Protein AF-A0A3D2XAN6-F1 (afdb_monomer_lite)

InterPro domains:
  IPR006626 Parallel beta-helix repeat [SM00710] (5-27)
  IPR006626 Parallel beta-helix repeat [SM00710] (29-59)
  IPR006626 Parallel beta-helix repeat [SM00710] (62-84)
  IPR006626 Parallel beta-helix repeat [SM00710] (86-113)
  IPR006626 Parallel beta-helix repeat [SM00710] (117-139)
  IPR006626 Parallel beta-helix repeat [SM00710] (141-179)
  IPR011050 Pectin lyase fold/virulence factor [SSF51126] (1-192)
  IPR012334 Pectin lyase fold [G3DSA:2.160.20.10] (1-197)
  IPR052052 Polysaccharide Lyase 9 [PTHR40088] (5-169)
  IPR053868 Pel9A-like, right handed beta-helix region [PF22842] (2-160)

Radius of gyration: 14.9 Å; chains: 1; bounding box: 41×32×40 Å

Foldseek 3Di:
DEAADECAEAEPEEFEQALFARYEYENAYEQYEYELYEFAHHANVVVQQAGYERYEQEHAYHENAEYEQYEAEHHAAEPYYHAHNLEEYEYELYEFEQYHGGPHHFEHHARYHDQRQYAYEYENYEAYQTAAEDHHPHNHLHAYEYYLYEAEAYLEDAEDQDAHPDAAHEAENYEYYHHVDFHHGDRHDYYNYDGRD

Secondary structure (DSSP, 8-state):
-EE-SSS-EEES-EEE--SS-SEEE-TT--S-EEES-EEE----GGGTTSS--SEEE-SS--S-EEEES-EEES-SS-SEE-TT-SS-EEEES-EEES---TTS---SEE---TT-----EEES-EEES-SSEEEE-TT--S--EEES-EEESSSEEEEE-S--SSS-EEEES-EEES-SB--EE-SEEEES-B---

Organism: NCBI:txid66219

Structure (mmCIF, N/CA/C/O backbone):
data_AF-A0A3D2XAN6-F1
#
_entry.id   AF-A0A3D2XAN6-F1
#
loop_
_atom_site.group_PDB
_atom_site.id
_atom_site.type_symbol
_atom_site.label_atom_id
_atom_site.label_alt_id
_atom_site.label_comp_id
_atom_site.label_asym_id
_atom_site.label_entity_id
_atom_site.label_seq_id
_atom_site.pdbx_PDB_ins_code
_atom_site.Cartn_x
_atom_site.Cartn_y
_atom_site.Cartn_z
_atom_site.occupancy
_atom_site.B_iso_or_equiv
_atom_site.auth_seq_id
_atom_site.auth_comp_id
_atom_site.auth_asym_id
_atom_site.auth_atom_id
_atom_site.pdbx_PDB_model_num
ATOM 1 N N . ILE A 1 1 ? 9.736 -5.686 -12.553 1.00 97.38 1 ILE A N 1
ATOM 2 C CA . ILE A 1 1 ? 9.183 -4.721 -13.541 1.00 97.38 1 ILE A CA 1
ATOM 3 C C . ILE A 1 1 ? 9.338 -3.324 -12.962 1.00 97.38 1 ILE A C 1
ATOM 5 O O . ILE A 1 1 ? 8.945 -3.123 -11.823 1.00 97.38 1 ILE A O 1
ATOM 9 N N . HIS A 1 2 ? 9.895 -2.372 -13.710 1.00 98.44 2 HIS A N 1
ATOM 10 C CA . HIS A 1 2 ? 10.002 -0.976 -13.270 1.00 98.44 2 HIS A CA 1
ATOM 11 C C . HIS A 1 2 ? 9.292 -0.059 -14.268 1.00 98.44 2 HIS A C 1
ATOM 13 O O . HIS A 1 2 ? 9.532 -0.159 -15.468 1.00 98.44 2 HIS A O 1
ATOM 19 N N . ILE A 1 3 ? 8.386 0.788 -13.777 1.00 98.62 3 ILE A N 1
ATOM 20 C CA . ILE A 1 3 ? 7.540 1.674 -14.578 1.00 98.62 3 ILE A CA 1
ATOM 21 C C . ILE A 1 3 ? 7.820 3.123 -14.172 1.00 98.62 3 ILE A C 1
ATOM 23 O O . ILE A 1 3 ? 7.409 3.571 -13.104 1.00 98.62 3 ILE A O 1
ATOM 27 N N . SER A 1 4 ? 8.479 3.867 -15.056 1.00 98.56 4 SER A N 1
ATOM 28 C CA . SER A 1 4 ? 8.596 5.333 -14.983 1.00 98.56 4 SER A CA 1
ATOM 29 C C . SER A 1 4 ? 7.693 6.058 -15.986 1.00 98.56 4 SER A C 1
ATOM 31 O O . SER A 1 4 ? 7.562 7.277 -15.943 1.00 98.56 4 SER A O 1
ATOM 33 N N . GLY A 1 5 ? 7.070 5.312 -16.903 1.00 98.38 5 GLY A N 1
ATOM 34 C CA . GLY A 1 5 ? 6.164 5.840 -17.917 1.00 98.38 5 GLY A CA 1
ATOM 35 C C . GLY A 1 5 ? 4.729 6.028 -17.424 1.00 98.38 5 GLY A C 1
ATOM 36 O O . GLY A 1 5 ? 4.376 5.720 -16.283 1.00 98.38 5 GLY A O 1
ATOM 37 N N . ASN A 1 6 ? 3.881 6.496 -18.339 1.00 98.75 6 ASN A N 1
ATOM 38 C CA . ASN A 1 6 ? 2.488 6.831 -18.062 1.00 98.75 6 ASN A CA 1
ATOM 39 C C . ASN A 1 6 ? 1.522 5.937 -18.842 1.00 98.75 6 ASN A C 1
ATOM 41 O O . ASN A 1 6 ? 1.871 5.468 -19.924 1.00 98.75 6 ASN A O 1
ATOM 45 N N . TYR A 1 7 ? 0.299 5.772 -18.332 1.00 98.69 7 TYR A N 1
ATOM 46 C CA . TYR A 1 7 ? -0.796 5.064 -19.017 1.00 98.69 7 TYR A CA 1
ATOM 47 C C . TYR A 1 7 ? -0.481 3.604 -19.382 1.00 98.69 7 TYR A C 1
ATOM 49 O O . TYR A 1 7 ? -1.038 3.056 -20.335 1.00 98.69 7 TYR A O 1
ATOM 57 N N . ASN A 1 8 ? 0.403 2.950 -18.625 1.00 98.75 8 ASN A N 1
ATOM 58 C CA . ASN A 1 8 ? 0.705 1.539 -18.829 1.00 98.75 8 ASN A CA 1
ATOM 59 C C . ASN A 1 8 ? -0.356 0.659 -18.174 1.00 98.75 8 ASN A C 1
ATOM 61 O O . ASN A 1 8 ? -0.940 0.999 -17.140 1.00 98.75 8 ASN A O 1
ATOM 65 N N . ARG A 1 9 ? -0.547 -0.528 -18.746 1.00 98.75 9 ARG A N 1
ATOM 66 C CA . ARG A 1 9 ? -1.422 -1.558 -18.198 1.00 98.75 9 ARG A CA 1
ATOM 67 C C . ARG A 1 9 ? -0.648 -2.859 -18.046 1.00 98.75 9 ARG A C 1
ATOM 69 O O . ARG A 1 9 ? -0.181 -3.416 -19.035 1.00 98.75 9 ARG A O 1
ATOM 76 N N . VAL A 1 10 ? -0.535 -3.340 -16.811 1.00 98.81 10 VAL A N 1
ATOM 77 C CA . VAL A 1 10 ? 0.041 -4.655 -16.496 1.00 98.81 10 VAL A CA 1
ATOM 78 C C . VAL A 1 10 ? -1.072 -5.516 -15.930 1.00 98.81 10 VAL A C 1
ATOM 80 O O . VAL A 1 10 ? -1.720 -5.136 -14.956 1.00 98.81 10 VAL A O 1
ATOM 83 N N . GLN A 1 11 ? -1.320 -6.665 -16.549 1.00 98.75 11 GLN A N 1
ATOM 84 C CA . GLN A 1 11 ? -2.436 -7.518 -16.166 1.00 98.75 11 GLN A CA 1
ATOM 85 C C . GLN A 1 11 ? -2.094 -8.998 -16.249 1.00 98.75 11 GLN A C 1
ATOM 87 O O . GLN A 1 11 ? -1.272 -9.384 -17.075 1.00 98.75 11 GLN A O 1
ATOM 92 N N . ASP A 1 12 ? -2.752 -9.807 -15.417 1.00 98.56 12 ASP A N 1
ATOM 93 C CA . ASP A 1 12 ? -2.720 -11.276 -15.506 1.00 98.56 12 ASP A CA 1
ATOM 94 C C . ASP A 1 12 ? -1.290 -11.855 -15.444 1.00 98.56 12 ASP A C 1
ATOM 96 O O . ASP A 1 12 ? -0.961 -12.849 -16.089 1.00 98.56 12 ASP A O 1
ATOM 100 N N . CYS A 1 13 ? -0.419 -11.198 -14.674 1.00 98.31 13 CYS A N 1
ATOM 101 C CA . CYS A 1 13 ? 0.994 -11.547 -14.548 1.00 98.31 13 CYS A CA 1
ATOM 102 C C . CYS A 1 13 ? 1.281 -12.263 -13.224 1.00 98.31 13 CYS A C 1
ATOM 104 O O . CYS A 1 13 ? 0.679 -11.962 -12.191 1.00 98.31 13 CYS A O 1
ATOM 106 N N . PHE A 1 14 ? 2.280 -13.144 -13.241 1.00 98.75 14 PHE A N 1
ATOM 107 C CA . PHE A 1 14 ? 2.860 -13.748 -12.045 1.00 98.75 14 PHE A CA 1
ATOM 108 C C . PHE A 1 14 ? 4.345 -13.381 -11.968 1.00 98.75 14 PHE A C 1
ATOM 110 O O . PHE A 1 14 ? 5.138 -13.793 -12.813 1.00 98.75 14 PHE A O 1
ATOM 117 N N . ILE A 1 15 ? 4.712 -12.572 -10.979 1.00 98.81 15 ILE A N 1
ATOM 118 C CA . ILE A 1 15 ? 6.058 -12.037 -10.776 1.00 98.81 15 ILE A CA 1
ATOM 119 C C . ILE A 1 15 ? 6.642 -12.709 -9.538 1.00 98.81 15 ILE A C 1
ATOM 121 O O . ILE A 1 15 ? 6.006 -12.741 -8.487 1.00 98.81 15 ILE A O 1
ATOM 125 N N . THR A 1 16 ? 7.836 -13.287 -9.643 1.00 98.81 16 THR A N 1
ATOM 126 C CA . THR A 1 16 ? 8.420 -13.990 -8.501 1.00 98.81 16 THR A CA 1
ATOM 127 C C . THR A 1 16 ? 9.934 -14.037 -8.534 1.00 98.81 16 THR A C 1
ATOM 129 O O . THR A 1 16 ? 10.525 -13.963 -9.612 1.00 98.81 16 THR A O 1
ATOM 132 N N . LYS A 1 17 ? 10.554 -14.206 -7.359 1.00 98.38 17 LYS A N 1
ATOM 133 C CA . LYS A 1 17 ? 12.002 -14.426 -7.199 1.00 98.38 17 LYS A CA 1
ATOM 134 C C . LYS A 1 17 ? 12.847 -13.328 -7.843 1.00 98.38 17 LYS A C 1
ATOM 136 O O . LYS A 1 17 ? 13.940 -13.589 -8.345 1.00 98.38 17 LYS A O 1
ATOM 141 N N . CYS A 1 18 ? 12.334 -12.099 -7.840 1.00 98.56 18 CYS A N 1
ATOM 142 C CA . CYS A 1 18 ? 13.116 -10.939 -8.236 1.00 98.56 18 CYS A CA 1
ATOM 143 C C . CYS A 1 18 ? 14.170 -10.647 -7.157 1.00 98.56 18 CYS A C 1
ATOM 145 O O . CYS A 1 18 ? 13.914 -10.829 -5.967 1.00 98.56 18 CYS A O 1
ATOM 147 N N . GLY A 1 19 ? 15.353 -10.189 -7.576 1.00 98.19 19 GLY A N 1
ATOM 148 C CA . GLY A 1 19 ? 16.435 -9.772 -6.668 1.00 98.19 19 GLY A CA 1
ATOM 149 C C . GLY A 1 19 ? 16.227 -8.393 -6.028 1.00 98.19 19 GLY A C 1
ATOM 150 O O . GLY A 1 19 ? 17.183 -7.826 -5.511 1.00 98.19 19 GLY A O 1
ATOM 151 N N . ASP A 1 20 ? 15.015 -7.856 -6.159 1.00 98.44 20 ASP A N 1
ATOM 152 C CA . ASP A 1 20 ? 14.486 -6.584 -5.664 1.00 98.44 20 ASP A CA 1
ATOM 153 C C . ASP A 1 20 ? 12.948 -6.656 -5.813 1.00 98.44 20 ASP A C 1
ATOM 155 O O . ASP A 1 20 ? 12.406 -7.716 -6.145 1.00 98.44 20 ASP A O 1
ATOM 159 N N . THR A 1 21 ? 12.243 -5.548 -5.617 1.00 98.69 21 THR A N 1
ATOM 160 C CA . THR A 1 21 ? 10.795 -5.404 -5.760 1.00 98.69 21 THR A CA 1
ATOM 161 C C . THR A 1 21 ? 10.263 -5.992 -7.071 1.00 98.69 21 THR A C 1
ATOM 163 O O . THR A 1 21 ? 10.777 -5.733 -8.165 1.00 98.69 21 THR A O 1
ATOM 166 N N . GLY A 1 22 ? 9.169 -6.754 -6.983 1.00 98.81 22 GLY A N 1
ATOM 167 C CA . GLY A 1 22 ? 8.570 -7.419 -8.141 1.00 98.81 22 GLY A CA 1
ATOM 168 C C . GLY A 1 22 ? 8.040 -6.441 -9.191 1.00 98.81 22 GLY A C 1
ATOM 169 O O . GLY A 1 22 ? 8.378 -6.544 -10.378 1.00 98.81 22 GLY A O 1
ATOM 170 N N . LEU A 1 23 ? 7.233 -5.462 -8.779 1.00 98.88 23 LEU A N 1
ATOM 171 C CA . LEU A 1 23 ? 6.776 -4.374 -9.646 1.00 98.88 23 LEU A CA 1
ATOM 172 C C . LEU A 1 23 ? 6.843 -3.037 -8.920 1.00 98.88 23 LEU A C 1
ATOM 174 O O . LEU A 1 23 ? 6.145 -2.846 -7.933 1.00 98.88 23 LEU A O 1
ATOM 178 N N . GLN A 1 24 ? 7.615 -2.098 -9.463 1.00 98.88 24 GLN A N 1
ATOM 179 C CA . GLN A 1 24 ? 7.737 -0.744 -8.934 1.00 98.88 24 GLN A CA 1
ATOM 180 C C . GLN A 1 24 ? 7.283 0.302 -9.955 1.00 98.88 24 GLN A C 1
ATOM 182 O O . GLN A 1 24 ? 7.731 0.290 -11.101 1.00 98.88 24 GLN A O 1
ATOM 187 N N . ILE A 1 25 ? 6.453 1.245 -9.514 1.00 98.94 25 ILE A N 1
ATOM 188 C CA . ILE A 1 25 ? 6.187 2.524 -10.176 1.00 98.94 25 ILE A CA 1
ATOM 189 C C . ILE A 1 25 ? 6.973 3.598 -9.413 1.00 98.94 25 ILE A C 1
ATOM 191 O O . ILE A 1 25 ? 6.862 3.677 -8.191 1.00 98.94 25 ILE A O 1
ATOM 195 N N . SER A 1 26 ? 7.776 4.408 -10.104 1.00 98.69 26 SER A N 1
ATOM 196 C CA . SER A 1 26 ? 8.492 5.549 -9.503 1.00 98.69 26 SER A CA 1
ATOM 197 C C . SER A 1 26 ? 8.858 6.592 -10.566 1.00 98.69 26 SER A C 1
ATOM 199 O O . SER A 1 26 ? 8.494 6.436 -11.732 1.00 98.69 26 SER A O 1
ATOM 201 N N . ASN A 1 27 ? 9.583 7.653 -10.196 1.00 98.31 27 ASN A N 1
ATO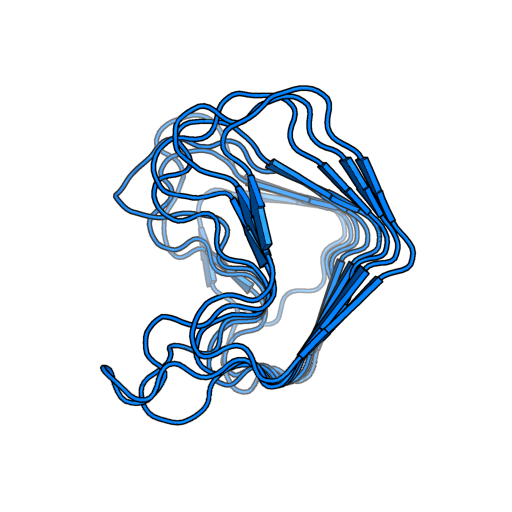M 202 C CA . ASN A 1 27 ? 10.151 8.637 -11.132 1.00 98.31 27 ASN A CA 1
ATOM 203 C C . ASN A 1 27 ? 9.112 9.280 -12.073 1.00 98.31 27 ASN A C 1
ATOM 205 O O . ASN A 1 27 ? 9.327 9.385 -13.279 1.00 98.31 27 ASN A O 1
ATOM 209 N N . GLY A 1 28 ? 7.974 9.696 -11.519 1.00 98.50 28 GLY A N 1
ATOM 210 C CA . GLY A 1 28 ? 6.916 10.396 -12.249 1.00 98.50 28 GLY A CA 1
ATOM 211 C C . GLY A 1 28 ? 5.913 9.499 -12.974 1.00 98.50 28 GLY A C 1
ATOM 212 O O . GLY A 1 28 ? 4.957 10.027 -13.541 1.00 98.50 28 GLY A O 1
ATOM 213 N N . GLY A 1 29 ? 6.063 8.170 -12.913 1.00 98.81 29 GLY A N 1
ATOM 214 C CA . GLY A 1 29 ? 5.102 7.246 -13.516 1.00 98.81 29 GLY A CA 1
ATOM 215 C C . GLY A 1 29 ? 3.674 7.507 -13.021 1.00 98.81 29 GLY A C 1
ATOM 216 O O . GLY A 1 29 ? 3.425 7.553 -11.814 1.00 98.81 29 GLY A O 1
ATOM 217 N N . SER A 1 30 ? 2.738 7.711 -13.949 1.00 98.88 30 SER A N 1
ATOM 218 C CA . SER A 1 30 ? 1.369 8.159 -13.656 1.00 98.88 30 SER A CA 1
ATOM 219 C C . SER A 1 30 ? 0.314 7.397 -14.454 1.00 98.88 30 SER A C 1
ATOM 221 O O . SER A 1 30 ? 0.578 6.884 -15.541 1.00 98.88 30 SER A O 1
ATOM 223 N N . ASN A 1 31 ? -0.916 7.363 -13.945 1.00 98.81 31 ASN A N 1
ATOM 224 C CA . ASN A 1 31 ? -2.063 6.757 -14.628 1.00 98.81 31 ASN A CA 1
ATOM 225 C C . ASN A 1 31 ? -1.837 5.291 -15.049 1.00 98.81 31 ASN A C 1
ATOM 227 O O . ASN A 1 31 ? -2.393 4.834 -16.047 1.00 98.81 31 ASN A O 1
ATOM 231 N N . ASN A 1 32 ? -1.000 4.549 -14.318 1.00 98.94 32 ASN A N 1
ATOM 232 C CA . ASN A 1 32 ? -0.752 3.139 -14.596 1.00 98.94 32 ASN A CA 1
ATOM 233 C C . ASN A 1 32 ? -1.787 2.267 -13.881 1.00 98.94 32 ASN A C 1
ATOM 235 O O . ASN A 1 32 ? -2.156 2.531 -12.736 1.00 98.94 32 ASN A O 1
ATOM 239 N N . THR A 1 33 ? -2.232 1.209 -14.554 1.00 98.88 33 THR A N 1
ATOM 240 C CA . THR A 1 33 ? -3.217 0.263 -14.018 1.00 98.88 33 THR A CA 1
ATOM 241 C C . THR A 1 33 ? -2.607 -1.127 -13.913 1.00 98.88 33 THR A C 1
ATOM 243 O O . THR A 1 33 ? -2.193 -1.709 -14.919 1.00 98.88 33 THR A O 1
ATOM 246 N N . ILE A 1 34 ? -2.571 -1.664 -12.696 1.00 98.94 34 ILE A N 1
ATOM 247 C CA . ILE A 1 34 ? -2.050 -2.996 -12.391 1.00 98.94 34 ILE A CA 1
ATOM 248 C C . ILE A 1 34 ? -3.224 -3.868 -11.947 1.00 98.94 34 ILE A C 1
ATOM 250 O O . ILE A 1 34 ? -3.884 -3.557 -10.958 1.00 98.94 34 ILE A O 1
ATOM 254 N N . THR A 1 35 ? -3.530 -4.935 -12.685 1.00 98.94 35 THR A N 1
ATOM 255 C CA . THR A 1 35 ? -4.770 -5.699 -12.470 1.00 98.94 35 THR A CA 1
ATOM 256 C C . THR A 1 35 ? -4.544 -7.202 -12.473 1.00 98.94 35 THR A C 1
ATOM 258 O O . THR A 1 35 ? -3.992 -7.737 -13.427 1.00 98.94 35 THR A O 1
ATOM 261 N N . ARG A 1 36 ? -5.027 -7.917 -11.449 1.00 98.88 36 ARG A N 1
ATOM 262 C CA . ARG A 1 36 ? -4.880 -9.387 -11.346 1.00 98.88 36 ARG A CA 1
ATOM 263 C C . ARG A 1 36 ? -3.424 -9.845 -11.476 1.00 98.88 36 ARG A C 1
ATOM 265 O O . ARG A 1 36 ? -3.123 -10.837 -12.135 1.00 98.88 36 ARG A O 1
ATOM 272 N N . VAL A 1 37 ? -2.511 -9.095 -10.864 1.00 98.94 37 VAL A N 1
ATOM 273 C CA . VAL A 1 37 ? -1.089 -9.442 -10.819 1.00 98.94 37 VAL A CA 1
ATOM 274 C C . VAL A 1 37 ? -0.774 -10.070 -9.472 1.00 98.94 37 VAL A C 1
ATOM 276 O O . VAL A 1 37 ? -1.223 -9.594 -8.431 1.00 98.94 37 VAL A O 1
ATOM 279 N N . THR A 1 38 ? 0.012 -11.139 -9.489 1.00 98.94 38 THR A N 1
ATOM 280 C CA . THR A 1 38 ? 0.584 -11.738 -8.284 1.00 98.94 38 THR A CA 1
ATOM 281 C C . THR A 1 38 ? 2.080 -11.456 -8.225 1.00 98.94 38 THR A C 1
ATOM 283 O O . THR A 1 38 ? 2.758 -11.597 -9.239 1.00 98.94 38 THR A O 1
ATOM 286 N N . SER A 1 39 ? 2.587 -11.064 -7.056 1.00 98.88 39 SER A N 1
ATOM 287 C CA . SER A 1 39 ? 4.006 -10.800 -6.806 1.00 98.88 39 SER A CA 1
ATOM 288 C C . SER A 1 39 ? 4.468 -11.500 -5.524 1.00 98.88 39 SER A C 1
ATOM 290 O O . SER A 1 39 ? 3.897 -11.268 -4.454 1.00 98.88 39 SER A O 1
ATOM 292 N N . THR A 1 40 ? 5.447 -12.404 -5.618 1.00 98.88 40 THR A N 1
ATOM 293 C CA . THR A 1 40 ? 5.804 -13.284 -4.492 1.00 98.88 40 THR A CA 1
ATOM 294 C C . THR A 1 40 ? 7.258 -13.744 -4.453 1.00 98.88 40 THR A C 1
ATOM 296 O O . THR A 1 40 ? 7.883 -13.942 -5.493 1.00 98.88 40 THR A O 1
ATOM 299 N N . TYR A 1 41 ? 7.794 -14.017 -3.260 1.00 98.69 41 TYR A N 1
ATOM 300 C CA . TYR A 1 41 ? 9.160 -14.521 -3.062 1.00 98.69 41 TYR A CA 1
ATOM 301 C C . TYR A 1 41 ? 10.241 -13.607 -3.647 1.00 98.69 41 TYR A C 1
ATOM 303 O O . TYR A 1 41 ? 11.308 -14.086 -4.033 1.00 98.69 41 TYR A O 1
ATOM 311 N N . ASN A 1 42 ? 9.967 -12.308 -3.754 1.00 98.88 42 ASN A N 1
ATOM 312 C CA . ASN A 1 42 ? 10.992 -11.329 -4.090 1.00 98.88 42 ASN A CA 1
ATOM 313 C C . ASN A 1 42 ? 11.892 -11.123 -2.869 1.00 98.88 42 ASN A C 1
ATOM 315 O O . ASN A 1 42 ? 11.401 -11.077 -1.740 1.00 98.88 42 ASN A O 1
ATOM 319 N N . TYR A 1 43 ? 13.202 -11.075 -3.096 1.00 98.75 43 TYR A N 1
ATOM 320 C CA . TYR A 1 43 ? 14.192 -11.017 -2.027 1.00 98.75 43 TYR A CA 1
ATOM 321 C C . TYR A 1 43 ? 15.483 -10.370 -2.531 1.00 98.75 43 TYR A C 1
ATOM 323 O O . TYR A 1 43 ? 16.153 -10.910 -3.417 1.00 98.75 43 TYR A O 1
ATOM 331 N N . ASP A 1 44 ? 15.878 -9.244 -1.940 1.00 97.56 44 ASP A N 1
ATOM 332 C CA . ASP A 1 44 ? 17.123 -8.565 -2.277 1.00 97.56 44 ASP A CA 1
ATOM 333 C C . ASP A 1 44 ? 18.261 -8.970 -1.331 1.00 97.56 44 ASP A C 1
ATOM 335 O O . ASP A 1 44 ? 18.454 -8.461 -0.228 1.00 97.56 44 ASP A O 1
ATOM 339 N N . LYS A 1 45 ? 19.098 -9.898 -1.802 1.00 97.81 45 LYS A N 1
ATOM 340 C CA . LYS A 1 45 ? 20.229 -10.434 -1.025 1.00 97.81 45 LYS A CA 1
ATOM 341 C C . LYS A 1 45 ? 21.202 -9.357 -0.536 1.00 97.81 45 LYS A C 1
ATOM 343 O O . LYS A 1 45 ? 21.864 -9.551 0.479 1.00 97.81 45 LYS A O 1
ATOM 348 N N . LYS A 1 46 ? 21.310 -8.240 -1.259 1.00 97.56 46 LYS A N 1
ATOM 349 C CA . LYS A 1 46 ? 22.246 -7.153 -0.948 1.00 97.56 46 LYS A CA 1
ATOM 350 C C . LYS A 1 46 ? 21.989 -6.531 0.428 1.00 97.56 46 LYS A C 1
ATOM 352 O O . LYS A 1 46 ? 22.954 -6.135 1.073 1.00 97.56 46 LYS A O 1
ATOM 357 N N . THR A 1 47 ? 20.733 -6.463 0.860 1.00 97.62 47 THR A N 1
ATOM 358 C CA . THR A 1 47 ? 20.346 -5.888 2.160 1.00 97.62 47 THR A CA 1
ATOM 359 C C . THR A 1 47 ? 19.701 -6.920 3.080 1.00 97.62 47 THR A C 1
ATOM 361 O O . THR A 1 47 ? 19.014 -6.576 4.029 1.00 97.62 47 THR A O 1
ATOM 364 N N . ASN A 1 48 ? 19.910 -8.210 2.793 1.00 98.00 48 ASN A N 1
ATOM 365 C CA . ASN A 1 48 ? 19.270 -9.300 3.525 1.00 98.00 48 ASN A CA 1
ATOM 366 C C . ASN A 1 48 ? 17.723 -9.219 3.509 1.00 98.00 48 ASN A C 1
ATOM 368 O O . ASN A 1 48 ? 17.055 -9.655 4.448 1.00 98.00 48 ASN A O 1
ATOM 372 N N . GLY A 1 49 ? 17.157 -8.719 2.405 1.00 97.50 49 GLY A N 1
ATOM 373 C CA . GLY A 1 49 ? 15.716 -8.664 2.169 1.00 97.50 49 GLY A CA 1
ATOM 374 C C . GLY A 1 49 ? 15.026 -7.366 2.594 1.00 97.50 49 GLY A C 1
ATOM 375 O O . GLY A 1 49 ? 13.799 -7.349 2.633 1.00 97.50 49 GLY A O 1
ATOM 376 N N . GLU A 1 50 ? 15.766 -6.307 2.922 1.00 97.50 50 GLU A N 1
ATOM 377 C CA . GLU A 1 50 ? 15.213 -5.044 3.427 1.00 97.50 50 GLU A CA 1
ATOM 378 C C . GLU A 1 50 ? 14.411 -4.241 2.387 1.00 97.50 50 GLU A C 1
ATOM 380 O O . GLU A 1 50 ? 13.655 -3.367 2.789 1.00 97.50 50 GLU A O 1
ATOM 385 N N . ASN A 1 51 ? 14.535 -4.506 1.076 1.00 97.56 51 ASN A N 1
ATOM 386 C CA . ASN A 1 51 ? 13.933 -3.643 0.040 1.00 97.56 51 ASN A CA 1
ATOM 387 C C . ASN A 1 51 ? 12.959 -4.333 -0.920 1.00 97.56 51 ASN A C 1
ATOM 389 O O . ASN A 1 51 ? 12.266 -3.641 -1.670 1.00 97.56 51 ASN A O 1
ATOM 393 N N . ALA A 1 52 ? 12.954 -5.666 -1.001 1.00 98.56 52 ALA A N 1
ATOM 394 C CA . ALA A 1 52 ? 12.186 -6.346 -2.040 1.00 98.56 52 ALA A CA 1
ATOM 395 C C . ALA A 1 52 ? 10.705 -6.506 -1.668 1.00 98.56 52 ALA A C 1
ATOM 397 O O . ALA A 1 52 ? 10.303 -7.468 -1.006 1.00 98.56 52 ALA A O 1
ATOM 398 N N . ASP A 1 53 ? 9.888 -5.589 -2.186 1.00 98.88 53 ASP A N 1
ATOM 399 C CA . ASP A 1 53 ? 8.437 -5.612 -2.044 1.00 98.88 53 ASP A CA 1
ATOM 400 C C . ASP A 1 53 ? 7.749 -6.524 -3.074 1.00 98.88 53 ASP A C 1
ATOM 402 O O . ASP A 1 53 ? 8.289 -6.896 -4.126 1.00 98.88 53 ASP A O 1
ATOM 406 N N . GLY A 1 54 ? 6.479 -6.836 -2.822 1.00 98.94 54 GLY A N 1
ATOM 407 C CA . GLY A 1 54 ? 5.582 -7.361 -3.848 1.00 98.94 54 GLY A CA 1
ATOM 408 C C . GLY A 1 54 ? 5.305 -6.306 -4.920 1.00 98.94 54 GLY A C 1
ATOM 409 O O . GLY A 1 54 ? 5.653 -6.485 -6.096 1.00 98.94 54 GLY A O 1
ATOM 410 N N . PHE A 1 55 ? 4.696 -5.201 -4.498 1.00 98.94 55 PHE A N 1
ATOM 411 C CA . PHE A 1 55 ? 4.385 -4.037 -5.321 1.00 98.94 55 PHE A CA 1
ATOM 412 C C . PHE A 1 55 ? 4.865 -2.761 -4.646 1.00 98.94 55 PHE A C 1
ATOM 414 O O . PHE A 1 55 ? 4.675 -2.576 -3.450 1.00 98.94 55 PHE A O 1
ATOM 421 N N . ALA A 1 56 ? 5.377 -1.828 -5.436 1.00 98.81 56 ALA A N 1
ATOM 422 C CA . ALA A 1 56 ? 5.730 -0.511 -4.950 1.00 98.81 56 ALA A CA 1
ATOM 423 C C . ALA A 1 56 ? 5.215 0.588 -5.881 1.00 98.81 56 ALA A C 1
ATOM 425 O O . ALA A 1 56 ? 5.259 0.474 -7.107 1.00 98.81 56 ALA A O 1
ATOM 426 N N . ALA A 1 57 ? 4.739 1.676 -5.291 1.00 98.81 57 ALA A N 1
ATOM 427 C CA . ALA A 1 57 ? 4.427 2.921 -5.982 1.00 98.81 57 ALA A CA 1
ATOM 428 C C . ALA A 1 57 ? 4.991 4.060 -5.129 1.00 98.81 57 ALA A C 1
ATOM 430 O O . ALA A 1 57 ? 4.281 4.676 -4.337 1.00 98.81 57 ALA A O 1
ATOM 431 N N . LYS A 1 58 ? 6.310 4.241 -5.239 1.00 98.69 58 LYS A N 1
ATOM 432 C CA . LYS A 1 58 ? 7.157 4.932 -4.262 1.00 98.69 58 LYS A CA 1
ATOM 433 C C . LYS A 1 58 ? 8.151 5.879 -4.928 1.00 98.69 58 LYS A C 1
ATOM 435 O O . LYS A 1 58 ? 8.313 5.845 -6.148 1.00 98.69 58 LYS A O 1
ATOM 440 N N . LEU A 1 59 ? 8.836 6.696 -4.127 1.00 98.31 59 LEU A N 1
ATOM 441 C CA . LEU A 1 59 ? 9.933 7.570 -4.572 1.00 98.31 59 LEU A CA 1
ATOM 442 C C . LEU A 1 59 ? 9.510 8.530 -5.701 1.00 98.31 59 LEU A C 1
ATOM 444 O O . LEU A 1 59 ? 10.082 8.537 -6.795 1.00 98.31 59 LEU A O 1
ATOM 448 N N . GLY A 1 60 ? 8.471 9.324 -5.437 1.00 98.25 60 GLY A N 1
ATOM 449 C CA . GLY A 1 60 ? 7.971 10.343 -6.359 1.00 98.25 60 GLY A CA 1
ATOM 450 C C . GLY A 1 60 ? 7.281 9.766 -7.594 1.00 98.25 60 GLY A C 1
ATOM 451 O O . GLY A 1 60 ? 7.788 9.877 -8.712 1.00 98.25 60 GLY A O 1
ATOM 452 N N . ILE A 1 61 ? 6.099 9.177 -7.412 1.00 98.81 61 ILE A N 1
ATOM 453 C CA . ILE A 1 61 ? 5.205 8.807 -8.518 1.00 98.81 61 ILE A CA 1
ATOM 454 C C . ILE A 1 61 ? 4.425 10.029 -9.016 1.00 98.81 61 ILE A C 1
ATOM 456 O O . ILE A 1 61 ? 4.264 11.021 -8.303 1.00 98.81 61 ILE A O 1
ATOM 460 N N . GLY A 1 62 ? 3.887 9.947 -10.231 1.00 98.81 62 GLY A N 1
ATOM 461 C CA . GLY A 1 62 ? 2.804 10.832 -10.648 1.00 98.81 62 GLY A CA 1
ATOM 462 C C . GLY A 1 62 ? 1.436 10.344 -10.136 1.00 98.81 62 GLY A C 1
ATOM 463 O O . GLY A 1 62 ? 1.337 9.283 -9.514 1.00 98.81 62 GLY A O 1
ATOM 464 N N . PRO A 1 63 ? 0.353 11.102 -10.375 1.00 98.75 63 PRO A N 1
ATOM 465 C CA . PRO A 1 63 ? -0.983 10.754 -9.892 1.00 98.75 63 PRO A CA 1
ATOM 466 C C . PRO A 1 63 ? -1.632 9.608 -10.688 1.00 98.75 63 PRO A C 1
ATOM 468 O O . PRO A 1 63 ? -1.193 9.239 -11.775 1.00 98.75 63 PRO A O 1
ATOM 471 N N . GLY A 1 64 ? -2.735 9.069 -10.162 1.00 98.81 64 GLY A N 1
ATOM 472 C CA . GLY A 1 64 ? -3.641 8.195 -10.920 1.00 98.81 64 GLY A CA 1
ATOM 473 C C . GLY A 1 64 ? -3.221 6.727 -11.021 1.00 98.81 64 GLY A C 1
ATOM 474 O O . GLY A 1 64 ? -3.798 5.993 -11.815 1.00 98.81 64 GLY A O 1
ATOM 475 N N . ASN A 1 65 ? -2.236 6.282 -10.239 1.00 98.94 65 ASN A N 1
ATOM 476 C CA . ASN A 1 65 ? -1.824 4.878 -10.228 1.00 98.94 65 ASN A CA 1
ATOM 477 C C . ASN A 1 65 ? -2.809 4.014 -9.422 1.00 98.94 65 ASN A C 1
ATOM 479 O O . ASN A 1 65 ? -3.214 4.383 -8.311 1.00 98.94 65 ASN A O 1
ATOM 483 N N . VAL A 1 66 ? -3.188 2.866 -9.990 1.00 98.94 66 VAL A N 1
ATOM 484 C CA . VAL A 1 66 ? -4.217 1.977 -9.437 1.00 98.94 66 VAL A CA 1
ATOM 485 C C . VAL A 1 66 ? -3.758 0.521 -9.447 1.00 98.94 66 VAL A C 1
ATOM 487 O O . VAL A 1 66 ? -3.251 0.026 -10.456 1.00 98.94 66 VAL A O 1
ATOM 490 N N . PHE A 1 67 ? -4.009 -0.175 -8.339 1.00 98.94 67 PHE A N 1
ATOM 491 C CA . PHE A 1 67 ? -3.866 -1.624 -8.205 1.00 98.94 67 PHE A CA 1
ATOM 492 C C . PHE A 1 67 ? -5.240 -2.254 -7.948 1.00 98.94 67 PHE A C 1
ATOM 494 O O . PHE A 1 67 ? -5.981 -1.790 -7.083 1.00 98.94 67 PHE A O 1
ATOM 501 N N . THR A 1 68 ? -5.593 -3.314 -8.673 1.00 98.94 68 THR A N 1
ATOM 502 C CA . THR A 1 68 ? -6.897 -3.984 -8.538 1.00 98.94 68 THR A CA 1
ATOM 503 C C . THR A 1 68 ? -6.747 -5.497 -8.597 1.00 98.94 68 THR A C 1
ATOM 505 O O . THR A 1 68 ? -6.145 -6.031 -9.529 1.00 98.94 68 THR A O 1
ATOM 508 N N . SER A 1 69 ? -7.333 -6.209 -7.634 1.00 98.88 69 SER A N 1
ATOM 509 C CA . SER A 1 69 ? -7.275 -7.676 -7.560 1.00 98.88 69 SER A CA 1
ATOM 510 C C . SER A 1 69 ? -5.846 -8.236 -7.546 1.00 98.88 69 SER A C 1
ATOM 512 O O . SER A 1 69 ? -5.588 -9.309 -8.095 1.00 98.88 69 SER A O 1
ATOM 514 N N . CYS A 1 70 ? -4.898 -7.497 -6.972 1.00 98.94 70 CYS A N 1
ATOM 515 C CA . CYS A 1 70 ? -3.498 -7.898 -6.899 1.00 98.94 70 CYS A CA 1
ATOM 516 C C . CYS A 1 70 ? -3.226 -8.731 -5.641 1.00 98.94 70 CYS A C 1
ATOM 518 O O . CYS A 1 70 ? -3.897 -8.569 -4.623 1.00 98.94 70 CYS A O 1
ATOM 520 N N . LYS A 1 71 ? -2.222 -9.609 -5.700 1.00 98.94 71 LYS A N 1
ATOM 521 C CA . LYS A 1 71 ? -1.807 -10.448 -4.567 1.00 98.94 71 LYS A CA 1
ATOM 522 C C . LYS A 1 71 ? -0.313 -10.322 -4.317 1.00 98.94 71 LYS A C 1
ATOM 524 O O . LYS A 1 71 ? 0.476 -10.597 -5.218 1.00 98.94 71 LYS A O 1
ATOM 529 N N . ALA A 1 72 ? 0.071 -9.936 -3.110 1.00 98.94 72 ALA A N 1
ATOM 530 C CA . ALA A 1 72 ? 1.461 -9.831 -2.692 1.00 98.94 72 ALA A CA 1
ATOM 531 C C . ALA A 1 72 ? 1.725 -10.745 -1.499 1.00 98.94 72 ALA A C 1
ATOM 533 O O . ALA A 1 72 ? 1.192 -10.504 -0.416 1.00 98.94 72 ALA A O 1
ATOM 534 N N . TYR A 1 73 ? 2.533 -11.789 -1.674 1.00 98.75 73 TYR A N 1
ATOM 535 C CA . TYR A 1 73 ? 2.793 -12.703 -0.564 1.00 98.75 73 TYR A CA 1
ATOM 536 C C . TYR A 1 73 ? 4.211 -13.244 -0.503 1.00 98.75 73 TYR A C 1
ATOM 538 O O . TYR A 1 73 ? 4.846 -13.453 -1.534 1.00 98.75 73 TYR A O 1
ATOM 546 N N . ASN A 1 74 ? 4.698 -13.525 0.706 1.00 98.75 74 ASN A N 1
ATOM 547 C CA . ASN A 1 74 ? 6.052 -14.035 0.956 1.00 98.75 74 ASN A CA 1
ATOM 548 C C . ASN A 1 74 ? 7.172 -13.175 0.332 1.00 98.75 74 ASN A C 1
ATOM 550 O O . ASN A 1 74 ? 8.195 -13.717 -0.086 1.00 98.75 74 ASN A O 1
ATOM 554 N N . ASN A 1 75 ? 6.976 -11.861 0.209 1.00 98.88 75 ASN A N 1
ATOM 555 C CA . ASN A 1 75 ? 8.049 -10.938 -0.169 1.00 98.88 75 ASN A CA 1
ATOM 556 C C . ASN A 1 75 ? 8.893 -10.596 1.061 1.00 98.88 75 ASN A C 1
ATOM 558 O O . ASN A 1 75 ? 8.414 -10.705 2.197 1.00 98.88 75 ASN A O 1
ATOM 562 N N . SER A 1 76 ? 10.159 -10.246 0.844 1.00 98.81 76 SER A N 1
ATOM 563 C CA . SER A 1 76 ? 11.095 -10.062 1.947 1.00 98.81 76 SER A CA 1
ATOM 564 C C . SER A 1 76 ? 10.809 -8.807 2.761 1.00 98.81 76 SER A C 1
ATOM 566 O O . SER A 1 76 ? 10.811 -8.920 3.984 1.00 98.81 76 SER A O 1
ATOM 568 N N . ASP A 1 77 ? 10.497 -7.675 2.115 1.00 98.88 77 ASP A N 1
ATOM 569 C CA . ASP A 1 77 ? 10.108 -6.432 2.796 1.00 98.88 77 ASP A CA 1
ATOM 570 C C . ASP A 1 77 ? 8.589 -6.357 2.985 1.00 98.88 77 ASP A C 1
ATOM 572 O O . ASP A 1 77 ? 8.074 -6.951 3.936 1.00 98.88 77 ASP A O 1
ATOM 576 N N . ASP A 1 78 ? 7.848 -5.704 2.086 1.00 98.94 78 ASP A N 1
ATOM 577 C CA . ASP A 1 78 ? 6.399 -5.551 2.225 1.00 98.94 78 ASP A CA 1
ATOM 578 C C . ASP A 1 78 ? 5.591 -6.148 1.070 1.00 98.94 78 ASP A C 1
ATOM 580 O O . ASP A 1 78 ? 6.082 -6.456 -0.017 1.00 98.94 78 ASP A O 1
ATOM 584 N N . GLY A 1 79 ? 4.286 -6.309 1.294 1.00 98.94 79 GLY A N 1
ATOM 585 C CA . GLY A 1 79 ? 3.356 -6.644 0.220 1.00 98.94 79 GLY A CA 1
ATOM 586 C C . GLY A 1 79 ? 3.182 -5.479 -0.758 1.00 98.94 79 GLY A C 1
ATOM 587 O O . GLY A 1 79 ? 3.390 -5.635 -1.963 1.00 98.94 79 GLY A O 1
ATOM 588 N N . PHE A 1 80 ? 2.810 -4.316 -0.222 1.00 98.94 80 PHE A N 1
ATOM 589 C CA . PHE A 1 80 ? 2.664 -3.052 -0.940 1.00 98.94 80 PHE A CA 1
ATOM 590 C C . PHE A 1 80 ? 3.409 -1.937 -0.203 1.00 98.94 80 PHE A C 1
ATOM 592 O O . PHE A 1 80 ? 3.128 -1.722 0.975 1.00 98.94 80 PHE A O 1
ATOM 599 N N . ASP A 1 81 ? 4.267 -1.195 -0.907 1.00 98.94 81 ASP A N 1
ATOM 600 C CA . ASP A 1 81 ? 5.025 -0.061 -0.361 1.00 98.94 81 ASP A CA 1
ATOM 601 C C . ASP A 1 81 ? 4.782 1.243 -1.146 1.00 98.94 81 ASP A C 1
ATOM 603 O O . ASP A 1 81 ? 5.070 1.347 -2.346 1.00 98.94 81 ASP A O 1
ATOM 607 N N . PHE A 1 82 ? 4.254 2.259 -0.456 1.00 98.81 82 PHE A N 1
ATOM 608 C CA . PHE A 1 82 ? 4.022 3.614 -0.973 1.00 98.81 82 PHE A CA 1
ATOM 609 C C . PHE A 1 82 ? 4.936 4.668 -0.326 1.00 98.81 82 PHE A C 1
ATOM 611 O O . PHE A 1 82 ? 4.568 5.840 -0.216 1.00 98.81 82 PHE A O 1
ATOM 618 N N . TYR A 1 83 ? 6.131 4.267 0.111 1.00 98.81 83 TYR A N 1
ATOM 619 C CA . TYR A 1 83 ? 7.118 5.158 0.710 1.00 98.81 83 TYR A CA 1
ATOM 620 C C . TYR A 1 83 ? 7.423 6.373 -0.176 1.00 98.81 83 TYR A C 1
ATOM 622 O O . TYR A 1 83 ? 7.852 6.250 -1.323 1.00 98.81 83 TYR A O 1
ATOM 630 N N . ASP A 1 84 ? 7.246 7.578 0.365 1.00 98.38 84 ASP A N 1
ATOM 631 C CA . ASP A 1 84 ? 7.571 8.819 -0.343 1.00 98.38 84 ASP A CA 1
ATOM 632 C C . ASP A 1 84 ? 6.892 8.931 -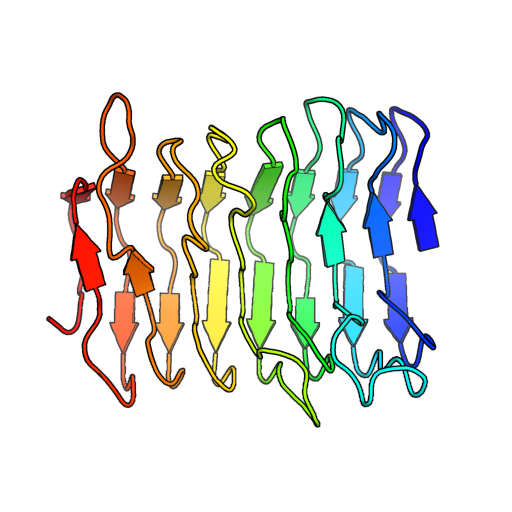1.728 1.00 98.38 84 ASP A C 1
ATOM 634 O O . ASP A 1 84 ? 7.495 9.393 -2.700 1.00 98.38 84 ASP A O 1
ATOM 638 N N . ALA A 1 85 ? 5.643 8.465 -1.850 1.00 98.50 85 ALA A N 1
ATOM 639 C CA . ALA A 1 85 ? 4.918 8.428 -3.120 1.00 98.50 85 ALA A CA 1
ATOM 640 C C . ALA A 1 85 ? 4.696 9.827 -3.719 1.00 98.50 85 ALA A C 1
ATOM 642 O O . ALA A 1 85 ? 4.770 9.987 -4.938 1.00 98.50 85 ALA A O 1
ATOM 643 N N . LYS A 1 86 ? 4.452 10.847 -2.884 1.00 98.25 86 LYS A N 1
ATOM 644 C CA . LYS A 1 86 ? 4.121 12.240 -3.266 1.00 98.25 86 LYS A CA 1
ATOM 645 C C . LYS A 1 86 ? 2.766 12.421 -3.955 1.00 98.25 86 LYS A C 1
ATOM 647 O O . LYS A 1 86 ? 2.352 13.552 -4.203 1.00 98.25 86 LYS A O 1
ATOM 652 N N . ASN A 1 87 ? 2.090 11.328 -4.296 1.00 98.62 87 ASN A N 1
ATOM 653 C CA . ASN A 1 87 ? 0.753 11.310 -4.864 1.00 98.62 87 ASN A CA 1
ATOM 654 C C . ASN A 1 87 ? -0.019 10.098 -4.340 1.00 98.62 87 ASN A C 1
ATOM 656 O O . ASN A 1 87 ? 0.550 9.066 -3.985 1.00 98.62 87 ASN A O 1
ATOM 660 N N . ALA A 1 88 ? -1.346 10.218 -4.327 1.00 98.44 88 ALA A N 1
ATOM 661 C CA . ALA A 1 88 ? -2.220 9.149 -3.873 1.00 98.44 88 ALA A CA 1
ATOM 662 C C . ALA A 1 88 ? -2.160 7.919 -4.794 1.00 98.44 88 ALA A C 1
ATOM 664 O O . ALA A 1 88 ? -2.135 8.025 -6.024 1.00 98.44 88 ALA A O 1
ATOM 665 N N . VAL A 1 89 ? -2.250 6.751 -4.162 1.00 98.88 89 VAL A N 1
ATOM 666 C CA . VAL A 1 89 ? -2.406 5.441 -4.803 1.00 98.88 89 VAL A CA 1
ATOM 667 C C . VAL A 1 89 ? -3.754 4.876 -4.388 1.00 98.88 89 VAL A C 1
ATOM 669 O O . VAL A 1 89 ? -4.158 5.026 -3.229 1.00 98.88 89 VAL A O 1
ATOM 672 N N . LYS A 1 90 ? -4.449 4.241 -5.333 1.00 98.94 90 LYS A N 1
ATOM 673 C CA . LYS A 1 90 ? -5.709 3.545 -5.068 1.00 98.94 90 LYS A CA 1
ATOM 674 C C . LYS A 1 90 ? -5.516 2.040 -5.195 1.00 98.94 90 LYS A C 1
ATOM 676 O O . LYS A 1 90 ? -4.942 1.579 -6.181 1.00 98.94 90 LYS A O 1
ATOM 681 N N . VAL A 1 91 ? -6.010 1.289 -4.218 1.00 99.00 91 VAL A N 1
ATOM 682 C CA . VAL A 1 91 ? -5.942 -0.175 -4.201 1.00 99.00 91 VAL A CA 1
ATOM 683 C C . VAL A 1 91 ? -7.334 -0.747 -3.979 1.00 99.00 91 VAL A C 1
ATOM 685 O O . VAL A 1 91 ? -8.052 -0.308 -3.085 1.00 99.00 91 VAL A O 1
ATOM 688 N N . TYR A 1 92 ? -7.699 -1.734 -4.787 1.00 98.94 92 TYR A N 1
ATOM 689 C CA . TYR A 1 92 ? -9.009 -2.373 -4.760 1.00 98.94 92 TYR A CA 1
ATOM 690 C C . TYR A 1 92 ? -8.860 -3.891 -4.715 1.00 98.94 92 TYR A C 1
ATOM 692 O O . TYR A 1 92 ? -8.017 -4.450 -5.424 1.00 98.94 92 TYR A O 1
ATOM 700 N N . ASP A 1 93 ? -9.679 -4.555 -3.901 1.00 98.94 93 ASP A N 1
ATOM 701 C CA . ASP A 1 93 ? -9.870 -6.014 -3.891 1.00 98.94 93 ASP A CA 1
ATOM 702 C C . ASP A 1 93 ? -8.554 -6.816 -3.823 1.00 98.94 93 ASP A C 1
ATOM 704 O O . ASP A 1 93 ? -8.418 -7.862 -4.457 1.00 98.94 93 ASP A O 1
ATOM 708 N N . SER A 1 94 ? -7.539 -6.290 -3.132 1.00 98.94 94 SER A N 1
ATOM 709 C CA . SER A 1 94 ? -6.174 -6.829 -3.162 1.00 98.94 94 SER A CA 1
ATOM 710 C C . SER A 1 94 ? -5.770 -7.475 -1.838 1.00 98.94 94 SER A C 1
ATOM 712 O O . SER A 1 94 ? -6.284 -7.144 -0.769 1.00 98.94 94 SER A O 1
ATOM 714 N N . GLU A 1 95 ? -4.818 -8.398 -1.908 1.00 98.94 95 GLU A N 1
ATOM 715 C CA . GLU A 1 95 ? -4.350 -9.187 -0.771 1.00 98.94 95 GLU A CA 1
ATOM 716 C C . GLU A 1 95 ? -2.854 -8.974 -0.531 1.00 98.94 95 GLU A C 1
ATOM 718 O O . GLU A 1 95 ? -2.061 -9.013 -1.474 1.00 98.94 95 GLU A O 1
ATOM 723 N N . ALA A 1 96 ? -2.471 -8.812 0.735 1.00 98.94 96 ALA A N 1
ATOM 724 C CA . ALA A 1 96 ? -1.083 -8.835 1.172 1.00 98.94 96 ALA A CA 1
ATOM 725 C C . ALA A 1 96 ? -0.896 -9.832 2.325 1.00 98.94 96 ALA A C 1
ATOM 727 O O . ALA A 1 96 ? -1.429 -9.620 3.420 1.00 98.94 96 ALA A O 1
ATOM 728 N N . SER A 1 97 ? -0.160 -10.923 2.104 1.00 98.94 97 SER A N 1
ATOM 729 C CA . SER A 1 97 ? -0.060 -12.000 3.092 1.00 98.94 97 SER A CA 1
ATOM 730 C C . SER A 1 97 ? 1.351 -12.543 3.315 1.00 98.94 97 SER A C 1
ATOM 732 O O . SER A 1 97 ? 2.121 -12.746 2.385 1.00 98.94 97 SER A O 1
ATOM 734 N N . TYR A 1 98 ? 1.697 -12.803 4.577 1.00 98.81 98 TYR A N 1
ATOM 735 C CA . TYR A 1 98 ? 2.956 -13.458 4.961 1.00 98.81 98 TYR A CA 1
ATOM 736 C C . TYR A 1 98 ? 4.238 -12.762 4.459 1.00 98.81 98 TYR A C 1
ATOM 738 O O . TYR A 1 98 ? 5.240 -13.421 4.192 1.00 98.81 98 TYR A O 1
ATOM 746 N N . ASN A 1 99 ? 4.223 -11.433 4.310 1.00 98.88 99 ASN A N 1
ATOM 747 C CA . ASN A 1 99 ? 5.422 -10.663 3.964 1.00 98.88 99 ASN A CA 1
ATOM 748 C C . ASN A 1 99 ? 6.298 -10.418 5.210 1.00 98.88 99 ASN A C 1
ATOM 750 O O . ASN A 1 99 ? 5.785 -10.361 6.337 1.00 98.88 99 ASN A O 1
ATOM 754 N N . GLY A 1 100 ? 7.608 -10.262 5.002 1.00 98.44 100 GLY A N 1
ATOM 755 C CA . GLY A 1 100 ? 8.605 -10.039 6.054 1.00 98.44 100 GLY A CA 1
ATOM 756 C C . GLY A 1 100 ? 9.506 -11.244 6.291 1.00 98.44 100 GLY A C 1
ATOM 757 O O . GLY A 1 100 ? 9.211 -12.087 7.140 1.00 98.44 100 GLY A O 1
ATOM 758 N N . VAL A 1 101 ? 10.630 -11.308 5.580 1.00 95.31 101 VAL A N 1
ATOM 759 C CA . VAL A 1 101 ? 11.655 -12.355 5.701 1.00 95.31 101 VAL A CA 1
ATOM 760 C C . VAL A 1 101 ? 13.035 -11.705 5.752 1.00 95.31 101 VAL A C 1
ATOM 762 O O . VAL A 1 101 ? 13.302 -10.752 5.029 1.00 95.31 101 VAL A O 1
ATOM 765 N N . GLY A 1 102 ? 13.936 -12.246 6.576 1.00 95.75 102 GLY A N 1
ATOM 766 C CA . GLY A 1 102 ? 15.238 -11.621 6.807 1.00 95.75 102 GLY A CA 1
ATOM 767 C C . GLY A 1 102 ? 15.064 -10.293 7.541 1.00 95.75 102 GLY A C 1
ATOM 768 O O . GLY A 1 102 ? 14.344 -10.241 8.543 1.00 95.75 102 GLY A O 1
ATOM 769 N N . ASP A 1 103 ? 15.683 -9.236 7.026 1.00 98.12 103 ASP A N 1
ATOM 770 C CA . ASP A 1 103 ? 15.639 -7.906 7.644 1.00 98.12 103 ASP A CA 1
ATOM 771 C C . ASP A 1 103 ? 14.471 -7.040 7.145 1.00 98.12 103 ASP A C 1
ATOM 773 O O . ASP A 1 103 ? 14.139 -6.042 7.781 1.00 98.12 103 ASP A O 1
ATOM 777 N N . GLY A 1 104 ? 13.762 -7.458 6.092 1.00 97.94 104 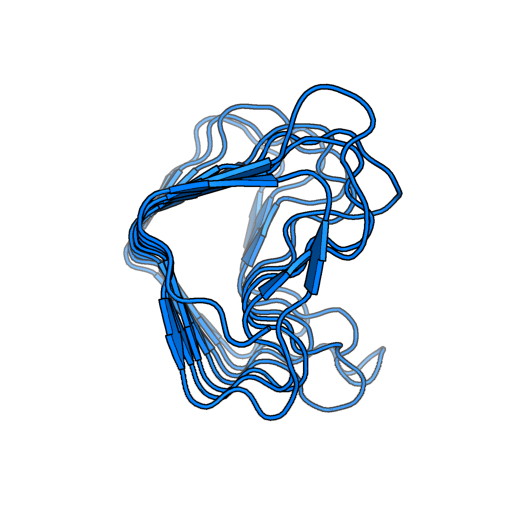GLY A N 1
ATOM 778 C CA . GLY A 1 104 ? 12.618 -6.718 5.557 1.00 97.94 104 GLY A CA 1
ATOM 779 C C . GLY A 1 104 ? 11.445 -6.625 6.524 1.00 97.94 104 GLY A C 1
ATOM 780 O O . GLY A 1 104 ? 11.106 -7.588 7.207 1.00 97.94 104 GLY A O 1
ATOM 781 N N . ASN A 1 105 ? 10.835 -5.445 6.606 1.00 98.44 105 ASN A N 1
ATOM 782 C CA . ASN A 1 105 ? 9.915 -4.985 7.641 1.00 98.44 105 ASN A CA 1
ATOM 783 C C . ASN A 1 105 ? 8.750 -5.948 7.877 1.00 98.44 105 ASN A C 1
ATOM 785 O O . ASN A 1 105 ? 8.492 -6.330 9.028 1.00 98.44 105 ASN A O 1
ATOM 789 N N . GLY A 1 106 ? 8.092 -6.383 6.804 1.00 98.56 106 GLY A N 1
ATOM 790 C CA . GLY A 1 106 ? 7.000 -7.342 6.848 1.00 98.56 106 GLY A CA 1
ATOM 791 C C . GLY A 1 106 ? 5.640 -6.722 7.090 1.00 98.56 106 GLY A C 1
ATOM 792 O O . GLY A 1 106 ? 4.886 -7.193 7.946 1.00 98.56 106 GLY A O 1
ATOM 793 N N . ASN A 1 107 ? 5.325 -5.654 6.372 1.00 98.94 107 ASN A N 1
ATOM 794 C CA . ASN A 1 107 ? 4.000 -5.060 6.348 1.00 98.94 107 ASN A CA 1
ATOM 795 C C . ASN A 1 107 ? 3.179 -5.621 5.178 1.00 98.94 107 ASN A C 1
ATOM 797 O O . ASN A 1 107 ? 3.703 -5.968 4.121 1.00 98.94 107 ASN A O 1
ATOM 801 N N . GLY A 1 108 ? 1.861 -5.699 5.350 1.00 98.94 108 GLY A N 1
ATOM 802 C CA . GLY A 1 108 ? 0.942 -6.014 4.262 1.00 98.94 108 GLY A CA 1
ATOM 803 C C . GLY A 1 108 ? 0.837 -4.836 3.297 1.00 98.94 108 GLY A C 1
ATOM 804 O O . GLY A 1 108 ? 1.281 -4.916 2.155 1.00 98.94 108 GLY A O 1
ATOM 805 N N . PHE A 1 109 ? 0.285 -3.727 3.790 1.00 99.00 109 PHE A N 1
ATOM 806 C CA . PHE A 1 109 ? 0.157 -2.463 3.068 1.00 99.00 109 PHE A CA 1
ATOM 807 C C . PHE A 1 109 ? 0.845 -1.336 3.850 1.00 99.00 109 PHE A C 1
ATOM 809 O O . PHE A 1 109 ? 0.271 -0.806 4.803 1.00 99.00 109 PHE A O 1
ATOM 816 N N . LYS A 1 110 ? 2.055 -0.952 3.437 1.00 98.94 110 LYS A N 1
ATOM 817 C CA . LYS A 1 110 ? 2.778 0.240 3.900 1.00 98.94 110 LYS A CA 1
ATOM 818 C C . LYS A 1 110 ? 2.284 1.449 3.100 1.00 98.94 110 LYS A C 1
ATOM 820 O O . LYS A 1 110 ? 2.723 1.714 1.984 1.00 98.94 110 LYS A O 1
ATOM 825 N N . VAL A 1 111 ? 1.309 2.170 3.654 1.00 98.81 111 VAL A N 1
ATOM 826 C CA . VAL A 1 111 ? 0.549 3.232 2.965 1.00 98.81 111 VAL A CA 1
ATOM 827 C C . VAL A 1 111 ? 1.121 4.630 3.218 1.00 98.81 111 VAL A C 1
ATOM 829 O O . VAL A 1 111 ? 0.382 5.589 3.456 1.00 98.81 111 VAL A O 1
ATOM 832 N N . GLY A 1 112 ? 2.447 4.754 3.210 1.00 98.12 112 GLY A N 1
ATOM 833 C CA . GLY A 1 112 ? 3.117 6.009 3.523 1.00 98.12 112 GLY A CA 1
ATOM 834 C C . GLY A 1 112 ? 4.626 5.918 3.657 1.00 98.12 112 GLY A C 1
ATOM 835 O O . GLY A 1 112 ? 5.214 4.844 3.550 1.00 98.12 112 GLY A O 1
ATOM 836 N N . GLY A 1 113 ? 5.248 7.059 3.947 1.00 98.19 113 GLY A N 1
ATOM 837 C CA . GLY A 1 113 ? 6.676 7.161 4.227 1.00 98.19 113 GLY A CA 1
ATOM 838 C C . GLY A 1 113 ? 7.149 8.607 4.273 1.00 98.19 113 GLY A C 1
ATOM 839 O O . GLY A 1 113 ? 6.496 9.492 3.732 1.00 98.19 113 GLY A O 1
ATOM 840 N N . ASN A 1 114 ? 8.307 8.848 4.890 1.00 98.25 114 ASN A N 1
ATOM 841 C CA . ASN A 1 114 ? 9.048 10.112 4.770 1.00 98.25 114 ASN A CA 1
ATOM 842 C C . ASN A 1 114 ? 8.240 11.396 5.070 1.00 98.25 114 ASN A C 1
ATOM 844 O O . ASN A 1 114 ? 8.499 12.454 4.496 1.00 98.25 114 ASN A O 1
ATOM 848 N N . TYR A 1 115 ? 7.232 11.306 5.942 1.00 98.31 115 TYR A N 1
ATOM 849 C CA . TYR A 1 115 ? 6.342 12.421 6.276 1.00 98.31 115 TYR A CA 1
ATOM 850 C C . TYR A 1 115 ? 5.620 13.050 5.071 1.00 98.31 115 TYR A C 1
ATOM 852 O O . TYR A 1 115 ? 5.122 14.174 5.175 1.00 98.31 115 TYR A O 1
ATOM 860 N N . SER A 1 116 ? 5.517 12.337 3.941 1.00 97.12 116 SER A N 1
ATOM 861 C CA . SER A 1 116 ? 4.724 12.782 2.796 1.00 97.12 116 SER A CA 1
ATOM 862 C C . SER A 1 116 ? 3.241 12.853 3.164 1.00 97.12 116 SER A C 1
ATOM 864 O O . SER A 1 116 ? 2.773 12.128 4.042 1.00 97.12 116 SER A O 1
ATOM 866 N N . ALA A 1 117 ? 2.510 13.771 2.528 1.00 98.00 117 ALA A N 1
ATOM 867 C CA . ALA A 1 117 ? 1.096 14.014 2.796 1.00 98.00 117 ALA A CA 1
ATOM 868 C C . ALA A 1 117 ? 0.214 13.351 1.726 1.00 98.00 117 ALA A C 1
ATOM 870 O O . ALA A 1 117 ? -0.478 14.028 0.964 1.00 98.00 117 ALA A O 1
ATOM 871 N N . ASP A 1 118 ? 0.267 12.021 1.650 1.00 98.12 118 ASP A N 1
ATOM 872 C CA . ASP A 1 118 ? -0.294 11.262 0.532 1.00 98.12 118 ASP A CA 1
ATOM 873 C C . ASP A 1 118 ? -1.635 10.619 0.910 1.00 98.12 118 ASP A C 1
ATOM 875 O O . ASP A 1 118 ? -1.710 9.721 1.749 1.00 98.12 118 ASP A O 1
ATOM 879 N N . ASN A 1 119 ? -2.721 11.060 0.272 1.00 98.62 119 ASN A N 1
ATOM 880 C CA . ASN A 1 119 ? -4.074 10.621 0.628 1.00 98.62 119 ASN A CA 1
ATOM 881 C C . ASN A 1 119 ? -4.461 9.288 -0.040 1.00 98.62 119 ASN A C 1
ATOM 883 O O . ASN A 1 119 ? -5.312 9.263 -0.935 1.00 98.62 119 ASN A O 1
ATOM 887 N N . HIS A 1 120 ? -3.815 8.181 0.344 1.00 98.88 120 HIS A N 1
ATOM 888 C CA . HIS A 1 120 ? -4.090 6.865 -0.249 1.00 98.88 120 HIS A CA 1
ATOM 889 C C . HIS A 1 120 ? -5.498 6.345 0.075 1.00 98.88 120 HIS A C 1
ATOM 891 O O . HIS A 1 120 ? -6.112 6.679 1.097 1.00 98.88 120 HIS A O 1
ATOM 897 N N . TYR A 1 121 ? -5.992 5.485 -0.814 1.00 98.94 121 TYR A N 1
ATOM 898 C CA . TYR A 1 121 ? -7.314 4.878 -0.728 1.00 98.94 121 TYR A CA 1
ATOM 899 C C . TYR A 1 121 ? -7.217 3.370 -0.940 1.00 98.94 121 TYR A C 1
ATOM 901 O O . TYR A 1 121 ? -6.663 2.923 -1.946 1.00 98.94 121 TYR A O 1
ATOM 909 N N . LEU A 1 122 ? -7.753 2.593 -0.003 1.00 98.94 122 LEU A N 1
ATOM 910 C CA . LEU A 1 122 ? -7.818 1.142 -0.103 1.00 98.94 122 LEU A CA 1
ATOM 911 C C . LEU A 1 122 ? -9.250 0.677 0.163 1.00 98.94 122 LEU A C 1
ATOM 913 O O . LEU A 1 122 ? -9.865 1.088 1.149 1.00 98.94 122 LEU A O 1
ATOM 917 N N . GLU A 1 123 ? -9.757 -0.197 -0.698 1.00 98.94 123 GLU A N 1
ATOM 918 C CA . GLU A 1 123 ? -11.094 -0.776 -0.590 1.00 98.94 123 GLU A CA 1
ATOM 919 C C . GLU A 1 123 ? -11.051 -2.293 -0.761 1.00 98.94 123 GLU A C 1
ATOM 921 O O . GLU A 1 123 ? -10.331 -2.810 -1.619 1.00 98.94 123 GLU A O 1
ATOM 926 N N . ASN A 1 124 ? -11.807 -3.005 0.081 1.00 98.94 124 ASN A N 1
ATOM 927 C CA . ASN A 1 124 ? -11.918 -4.467 0.091 1.00 98.94 124 ASN A CA 1
ATOM 928 C C . ASN A 1 124 ? -10.553 -5.184 0.133 1.00 98.94 124 ASN A C 1
ATOM 930 O O . ASN A 1 124 ? -10.377 -6.264 -0.431 1.00 98.94 124 ASN A O 1
ATOM 934 N N . CYS A 1 125 ? -9.554 -4.574 0.772 1.00 99.00 125 CYS A N 1
ATOM 935 C CA . CYS A 1 125 ? -8.211 -5.138 0.851 1.00 99.00 125 CYS A CA 1
ATOM 936 C C . CYS A 1 125 ? -8.061 -6.036 2.083 1.00 99.00 125 CYS A C 1
ATOM 938 O O . CYS A 1 125 ? -8.596 -5.738 3.152 1.00 99.00 125 CYS A O 1
ATOM 940 N N . THR A 1 126 ? -7.297 -7.120 1.953 1.00 98.94 126 THR A N 1
ATOM 941 C CA . THR A 1 126 ? -7.061 -8.076 3.045 1.00 98.94 126 THR A CA 1
ATOM 942 C C . THR A 1 126 ? -5.576 -8.196 3.356 1.00 98.94 126 THR A C 1
ATOM 944 O O . THR A 1 126 ? -4.775 -8.472 2.466 1.00 98.94 126 THR A O 1
ATOM 947 N N . ALA A 1 127 ? -5.206 -8.025 4.625 1.00 98.94 127 ALA A N 1
ATOM 948 C CA . ALA A 1 127 ? -3.842 -8.206 5.106 1.00 98.94 127 ALA A CA 1
ATOM 949 C C . ALA A 1 127 ? -3.777 -9.369 6.102 1.00 98.94 127 ALA A C 1
ATOM 951 O O . ALA A 1 127 ? -4.386 -9.288 7.173 1.00 98.94 127 ALA A O 1
ATOM 952 N N . THR A 1 128 ? -3.034 -10.432 5.781 1.00 98.94 128 THR A N 1
ATOM 953 C CA . THR A 1 128 ? -3.026 -11.659 6.597 1.00 98.94 128 THR A CA 1
ATOM 954 C C . THR A 1 128 ? -1.628 -12.130 6.962 1.00 98.94 128 THR A C 1
ATOM 956 O O . THR A 1 128 ? -0.822 -12.418 6.087 1.00 98.94 128 THR A O 1
ATOM 959 N N . GLY A 1 129 ? -1.355 -12.311 8.254 1.00 98.81 129 GLY A N 1
ATOM 960 C CA . GLY A 1 129 ? -0.155 -13.031 8.694 1.00 98.81 129 GLY A CA 1
ATOM 961 C C . GLY A 1 129 ? 1.178 -12.372 8.333 1.00 98.81 129 GLY A C 1
ATOM 962 O O . GLY A 1 129 ? 2.193 -13.062 8.324 1.00 98.81 129 GLY A O 1
ATOM 963 N N . ASN A 1 130 ? 1.195 -11.077 8.002 1.00 98.88 130 ASN A N 1
ATOM 964 C CA . ASN A 1 130 ? 2.438 -10.345 7.765 1.00 98.88 130 ASN A CA 1
ATOM 965 C C . ASN A 1 130 ? 3.202 -10.200 9.089 1.00 98.88 130 ASN A C 1
ATOM 967 O O . ASN A 1 130 ? 2.586 -10.044 10.152 1.00 98.88 130 ASN A O 1
ATOM 971 N N . ARG A 1 131 ? 4.539 -10.248 9.028 1.00 98.75 131 ARG A N 1
ATOM 972 C CA . ARG A 1 131 ? 5.417 -10.284 10.212 1.00 98.75 131 ARG A CA 1
ATOM 973 C C . ARG A 1 131 ? 5.155 -9.128 11.182 1.00 98.75 131 ARG A C 1
ATOM 975 O O . ARG A 1 131 ? 5.207 -9.318 12.395 1.00 98.75 131 ARG A O 1
ATOM 982 N N . SER A 1 132 ? 4.877 -7.939 10.652 1.00 98.62 132 SER A N 1
ATOM 983 C CA . SER A 1 132 ? 4.726 -6.698 11.407 1.00 98.62 132 SER A CA 1
ATOM 984 C C . SER A 1 132 ? 3.292 -6.166 11.347 1.00 98.62 132 SER A C 1
ATOM 986 O O . SER A 1 132 ? 2.487 -6.440 12.240 1.00 98.62 132 SER A O 1
ATOM 988 N N . ARG A 1 133 ? 2.932 -5.395 10.319 1.00 98.81 133 ARG A N 1
ATOM 989 C CA . ARG A 1 133 ? 1.654 -4.666 10.285 1.00 98.81 133 ARG A CA 1
ATOM 990 C C . ARG A 1 133 ? 0.784 -5.133 9.127 1.00 98.81 133 ARG A C 1
ATOM 992 O O . ARG A 1 133 ? 1.289 -5.399 8.046 1.00 98.81 133 ARG A O 1
ATOM 999 N N . GLY A 1 134 ? -0.528 -5.210 9.325 1.00 98.94 134 GLY A N 1
ATOM 1000 C CA . GLY A 1 134 ? -1.469 -5.457 8.232 1.00 98.94 134 GLY A CA 1
ATOM 1001 C C . GLY A 1 134 ? -1.585 -4.227 7.331 1.00 98.94 134 GLY A C 1
ATOM 1002 O O . GLY A 1 134 ? -1.193 -4.262 6.168 1.00 98.94 134 GLY A O 1
ATOM 1003 N N . PHE A 1 135 ? -2.061 -3.127 7.909 1.00 98.94 135 PHE A N 1
ATOM 1004 C CA . PHE A 1 135 ? -2.110 -1.796 7.306 1.00 98.94 135 PHE A CA 1
ATOM 1005 C C . PHE A 1 135 ? -1.259 -0.842 8.145 1.00 98.94 135 PHE A C 1
ATOM 1007 O O . PHE A 1 135 ? -1.523 -0.668 9.338 1.00 98.94 135 PHE A O 1
ATOM 1014 N N . ASP A 1 136 ? -0.244 -0.242 7.532 1.00 98.94 136 ASP A N 1
ATOM 1015 C CA . ASP A 1 136 ? 0.749 0.594 8.199 1.00 98.94 136 ASP A CA 1
ATOM 1016 C C . ASP A 1 136 ? 0.744 2.024 7.663 1.00 98.94 136 ASP A C 1
ATOM 1018 O O . ASP A 1 136 ? 1.027 2.252 6.488 1.00 98.94 136 ASP A O 1
ATOM 1022 N N . GLN A 1 137 ? 0.489 2.996 8.540 1.00 98.88 137 GLN A N 1
ATOM 1023 C CA . GLN A 1 137 ? 0.589 4.420 8.220 1.00 98.88 137 GLN A CA 1
ATOM 1024 C C . GLN A 1 137 ? 1.994 4.834 7.770 1.00 98.88 137 GLN A C 1
ATOM 1026 O O . GLN A 1 137 ? 2.125 5.740 6.950 1.00 98.88 137 GLN A O 1
ATOM 1031 N N . ASN A 1 138 ? 3.033 4.232 8.354 1.00 98.75 138 ASN A N 1
ATOM 1032 C CA . ASN A 1 138 ? 4.439 4.511 8.068 1.00 98.75 138 ASN A CA 1
ATOM 1033 C C . ASN A 1 138 ? 4.798 6.011 7.986 1.00 98.75 138 ASN A C 1
ATOM 1035 O O . ASN A 1 138 ? 5.425 6.477 7.038 1.00 98.75 138 ASN A O 1
ATOM 1039 N N . ASN A 1 139 ? 4.388 6.790 8.989 1.00 98.50 139 ASN A N 1
ATOM 1040 C CA . ASN A 1 139 ? 4.647 8.233 9.079 1.00 98.50 139 ASN A CA 1
ATOM 1041 C C . ASN A 1 139 ? 4.038 9.088 7.950 1.00 98.50 139 ASN A C 1
ATOM 1043 O O . ASN A 1 139 ? 4.454 10.230 7.785 1.00 98.50 139 ASN A O 1
ATOM 1047 N N . ASN A 1 140 ? 3.046 8.598 7.199 1.00 98.69 140 ASN A N 1
ATOM 1048 C CA . ASN A 1 140 ? 2.246 9.455 6.319 1.00 98.69 140 ASN A CA 1
ATOM 1049 C C . ASN A 1 140 ? 1.564 10.571 7.127 1.00 98.69 140 ASN A C 1
ATOM 1051 O O . ASN A 1 140 ? 0.916 10.299 8.144 1.00 98.69 140 ASN A O 1
ATOM 1055 N N . THR A 1 141 ? 1.683 11.814 6.664 1.00 98.69 141 THR A N 1
ATOM 1056 C CA . THR A 1 141 ? 1.020 12.985 7.260 1.00 98.69 141 THR A CA 1
ATOM 1057 C C . THR A 1 141 ? -0.315 13.318 6.587 1.00 98.69 141 THR A C 1
ATOM 1059 O O . THR A 1 141 ? -1.085 14.126 7.105 1.00 98.69 141 THR A O 1
ATOM 1062 N N . GLY A 1 142 ? -0.622 12.689 5.455 1.00 98.62 142 GLY A N 1
ATOM 1063 C CA . GLY A 1 142 ? -1.905 12.727 4.766 1.00 98.62 142 GLY A CA 1
ATOM 1064 C C . GLY A 1 142 ? -2.923 11.797 5.419 1.00 98.62 142 GLY A C 1
ATOM 1065 O O . GLY A 1 142 ? -2.588 10.899 6.197 1.00 98.62 142 GLY A O 1
ATOM 1066 N N . TYR A 1 143 ? -4.201 12.015 5.117 1.00 98.56 143 TYR A N 1
ATOM 1067 C CA . TYR A 1 143 ? -5.247 11.136 5.626 1.00 98.56 143 TYR A CA 1
ATOM 1068 C C . TYR A 1 143 ? -5.368 9.883 4.757 1.00 98.56 143 TYR A C 1
ATOM 1070 O O . TYR A 1 143 ? -5.287 9.929 3.537 1.00 98.56 143 TYR A O 1
ATOM 1078 N N . ILE A 1 144 ? -5.669 8.754 5.389 1.00 98.88 144 ILE A N 1
ATOM 1079 C CA . ILE A 1 144 ? -5.845 7.462 4.712 1.00 98.88 144 ILE A CA 1
ATOM 1080 C C . ILE A 1 144 ? -7.318 7.094 4.726 1.00 98.88 144 ILE A C 1
ATOM 1082 O O . ILE A 1 144 ? -7.986 7.252 5.751 1.00 98.88 144 ILE A O 1
ATOM 1086 N N . THR A 1 145 ? -7.821 6.598 3.598 1.00 98.94 145 THR A N 1
ATOM 1087 C CA . THR A 1 145 ? -9.169 6.030 3.511 1.00 98.94 145 THR A CA 1
ATOM 1088 C C . THR A 1 145 ? -9.085 4.516 3.394 1.00 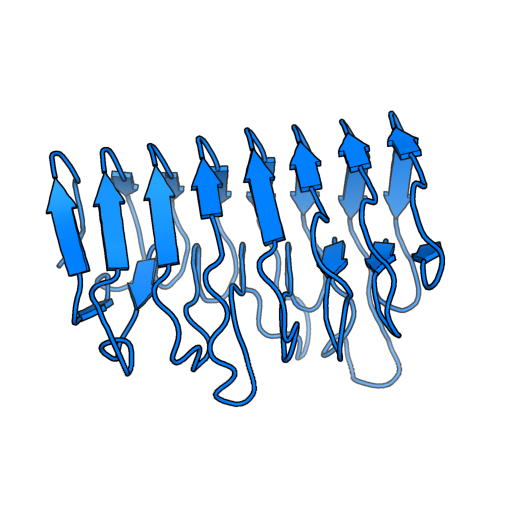98.94 145 THR A C 1
ATOM 1090 O O . THR A 1 145 ? -8.466 4.012 2.461 1.00 98.94 145 THR A O 1
ATOM 1093 N N . LEU A 1 146 ? -9.722 3.811 4.330 1.00 98.94 146 LEU A N 1
ATOM 1094 C CA . LEU A 1 146 ? -9.892 2.359 4.301 1.00 98.94 146 LEU A CA 1
ATOM 1095 C C . LEU A 1 146 ? -11.387 2.039 4.291 1.00 98.94 146 LEU A C 1
ATOM 1097 O O . LEU A 1 146 ? -12.121 2.463 5.189 1.00 98.94 146 LEU A O 1
ATOM 1101 N N . LEU A 1 147 ? -11.826 1.286 3.289 1.00 98.94 147 LEU A N 1
ATOM 1102 C CA . LEU A 1 147 ? -13.205 0.836 3.145 1.00 98.94 147 LEU A CA 1
ATOM 1103 C C . LEU A 1 147 ? -13.243 -0.693 3.097 1.00 98.94 147 LEU A C 1
ATOM 1105 O O . LEU A 1 147 ? -12.634 -1.301 2.226 1.00 98.94 147 LEU A O 1
ATOM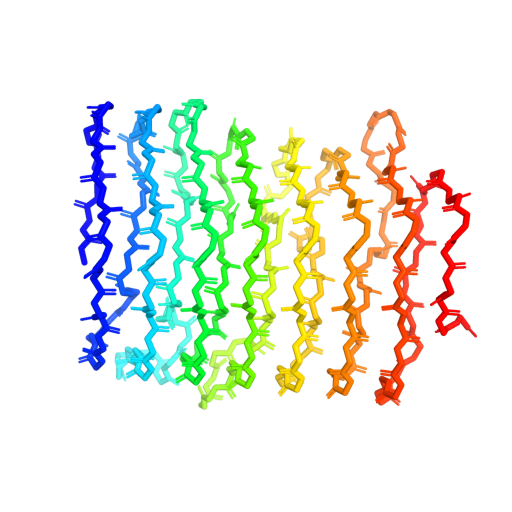 1109 N N . ASN A 1 148 ? -13.952 -1.318 4.037 1.00 98.94 148 ASN A N 1
ATOM 1110 C CA . ASN A 1 148 ? -14.132 -2.773 4.117 1.00 98.94 148 ASN A CA 1
ATOM 1111 C C . ASN A 1 148 ? -12.810 -3.567 4.132 1.00 98.94 148 ASN A C 1
ATOM 1113 O O . ASN A 1 148 ? -12.728 -4.688 3.629 1.00 98.94 148 ASN A O 1
ATOM 1117 N N . CYS A 1 149 ? -11.750 -2.983 4.693 1.00 98.94 149 CYS A N 1
ATOM 1118 C CA . CYS A 1 149 ? -10.452 -3.638 4.788 1.00 98.94 149 CYS A CA 1
ATOM 1119 C C . CYS A 1 149 ? -10.411 -4.612 5.969 1.00 98.94 149 CYS A C 1
ATOM 1121 O O . CYS A 1 149 ? -10.874 -4.291 7.065 1.00 98.94 149 CYS A O 1
ATOM 1123 N N . THR A 1 150 ? -9.809 -5.783 5.772 1.00 98.94 150 THR A N 1
ATOM 1124 C CA . THR A 1 150 ? -9.711 -6.823 6.804 1.00 98.94 150 THR A CA 1
ATOM 1125 C C . THR A 1 150 ? -8.256 -7.113 7.153 1.00 98.94 150 THR A C 1
ATOM 1127 O O . THR A 1 150 ? -7.465 -7.491 6.294 1.00 98.94 150 THR A O 1
ATOM 1130 N N . GLY A 1 151 ? -7.893 -6.958 8.424 1.00 98.88 151 GLY A N 1
ATOM 1131 C CA . GLY A 1 151 ? -6.599 -7.364 8.965 1.00 98.88 151 GLY A CA 1
ATOM 1132 C C . GLY A 1 151 ? -6.758 -8.607 9.835 1.00 98.88 151 GLY A C 1
ATOM 1133 O O . GLY A 1 151 ? -7.583 -8.616 10.750 1.00 98.88 151 GLY A O 1
ATOM 1134 N N . THR A 1 152 ? -5.989 -9.660 9.558 1.00 98.81 152 THR A N 1
ATOM 1135 C CA . THR A 1 152 ? -6.066 -10.923 10.305 1.00 98.81 152 THR A CA 1
ATOM 1136 C C . THR A 1 152 ? -4.683 -11.485 10.628 1.00 98.81 152 THR A C 1
ATOM 1138 O O . THR A 1 152 ? -3.855 -11.641 9.738 1.00 98.81 152 THR A O 1
ATOM 1141 N N . LYS A 1 153 ? -4.427 -11.864 11.887 1.00 98.69 153 LYS A N 1
ATOM 1142 C CA . LYS A 1 153 ? -3.191 -12.575 12.296 1.00 98.69 153 LYS A CA 1
ATOM 1143 C C . LYS A 1 153 ? -1.865 -11.864 11.970 1.00 98.69 153 LYS A C 1
ATOM 1145 O O . LYS A 1 153 ? -0.828 -12.517 11.950 1.00 98.69 153 LYS A O 1
ATOM 1150 N N . ASN A 1 154 ? -1.869 -10.555 11.723 1.00 98.81 154 ASN A N 1
ATOM 1151 C CA . ASN A 1 154 ? -0.629 -9.769 11.684 1.00 98.81 154 ASN A CA 1
ATOM 1152 C C . ASN A 1 154 ? -0.172 -9.486 13.128 1.00 98.81 154 ASN A C 1
ATOM 1154 O O . ASN A 1 154 ? -0.967 -9.650 14.061 1.00 98.81 154 ASN A O 1
ATOM 1158 N N . ASN A 1 155 ? 1.065 -9.021 13.347 1.00 98.50 155 ASN A N 1
ATOM 1159 C CA . ASN A 1 155 ? 1.437 -8.580 14.696 1.00 98.50 155 ASN A CA 1
ATOM 1160 C C . ASN A 1 155 ? 0.544 -7.406 15.144 1.00 98.50 155 ASN A C 1
ATOM 1162 O O . ASN A 1 155 ? -0.102 -7.504 16.180 1.00 98.50 155 ASN A O 1
ATOM 1166 N N . VAL A 1 156 ? 0.385 -6.366 14.321 1.00 98.81 156 VAL A N 1
ATOM 1167 C CA . VAL A 1 156 ? -0.698 -5.372 14.469 1.00 98.81 156 VAL A CA 1
ATOM 1168 C C . VAL A 1 156 ? -1.523 -5.341 13.187 1.00 98.81 156 VAL A C 1
ATOM 1170 O O . VAL A 1 156 ? -0.962 -5.205 12.106 1.00 98.81 156 VAL A O 1
ATOM 1173 N N . ASN A 1 157 ? -2.850 -5.448 13.258 1.00 98.94 157 ASN A N 1
ATOM 1174 C CA . ASN A 1 157 ? -3.673 -5.455 12.043 1.00 98.94 157 ASN A CA 1
ATOM 1175 C C . ASN A 1 157 ? -3.786 -4.056 11.423 1.00 98.94 157 ASN A C 1
ATOM 1177 O O . ASN A 1 157 ? -3.568 -3.913 10.222 1.00 98.94 157 ASN A O 1
ATOM 1181 N N . PHE A 1 158 ? -4.056 -3.031 12.230 1.00 98.88 158 PHE A N 1
ATOM 1182 C CA . PHE A 1 158 ? -4.134 -1.637 11.791 1.00 98.88 158 PHE A CA 1
ATOM 1183 C C . PHE A 1 158 ? -3.248 -0.757 12.675 1.00 98.88 158 PHE A C 1
ATOM 1185 O O . PHE A 1 158 ? -3.498 -0.610 13.873 1.00 98.88 158 PHE A O 1
ATOM 1192 N N . TYR A 1 159 ? -2.204 -0.169 12.090 1.00 98.88 159 TYR A N 1
ATOM 1193 C CA . TYR A 1 159 ? -1.222 0.645 12.804 1.00 98.88 159 TYR A CA 1
ATOM 1194 C C . TYR A 1 159 ? -1.172 2.074 12.245 1.00 98.88 159 TYR A C 1
ATOM 1196 O O . TYR A 1 159 ? -0.427 2.388 11.320 1.00 98.88 159 TYR A O 1
ATOM 1204 N N . PHE A 1 160 ? -1.982 2.941 12.849 1.00 98.81 160 PHE A N 1
ATOM 1205 C CA . PHE A 1 160 ? -2.124 4.374 12.580 1.00 98.81 160 PHE A CA 1
ATOM 1206 C C . PHE A 1 160 ? -1.898 5.163 13.881 1.00 98.81 160 PHE A C 1
ATOM 1208 O O . PHE A 1 160 ? -2.861 5.581 14.536 1.00 98.81 160 PHE A O 1
ATOM 1215 N N . PRO A 1 161 ? -0.638 5.279 14.342 1.00 98.56 161 PRO A N 1
ATOM 1216 C CA . PRO A 1 161 ? -0.307 5.851 15.647 1.00 98.56 161 PRO A CA 1
ATOM 1217 C C . PRO A 1 161 ? -0.405 7.380 15.719 1.00 98.56 161 PRO A C 1
ATOM 1219 O O . PRO A 1 161 ? -0.402 7.917 16.826 1.00 98.56 161 PRO A O 1
ATOM 1222 N N . THR A 1 162 ? -0.468 8.094 14.593 1.00 98.38 162 THR A N 1
ATOM 1223 C CA . THR A 1 162 ? -0.477 9.564 14.570 1.00 98.38 162 THR A CA 1
ATOM 1224 C C . THR A 1 162 ? -1.630 10.103 13.735 1.00 98.38 162 THR A C 1
ATOM 1226 O O . THR A 1 162 ? -2.031 9.509 12.741 1.00 98.38 162 THR A O 1
ATOM 1229 N N . ALA A 1 163 ? -2.173 11.254 14.136 1.00 98.44 163 ALA A N 1
ATOM 1230 C CA . ALA A 1 163 ? -3.180 11.946 13.339 1.00 98.44 163 ALA A CA 1
ATOM 1231 C C . ALA A 1 163 ? -2.551 12.543 12.064 1.00 98.44 163 ALA A C 1
ATOM 1233 O O . ALA A 1 163 ? -1.386 12.955 12.105 1.00 98.44 163 ALA A O 1
ATOM 1234 N N . PRO A 1 164 ? -3.310 12.654 10.959 1.00 98.31 164 PRO A N 1
ATOM 1235 C CA . PRO A 1 164 ? -2.842 13.370 9.781 1.00 98.31 164 PRO A CA 1
ATOM 1236 C C . PRO A 1 164 ? -2.698 14.868 10.095 1.00 98.31 164 PRO A C 1
ATOM 1238 O O . PRO A 1 164 ? -3.387 15.404 10.964 1.00 98.31 164 PRO A O 1
ATOM 1241 N N . ALA A 1 165 ? -1.829 15.561 9.359 1.00 97.81 165 ALA A N 1
ATOM 1242 C CA . ALA A 1 165 ? -1.579 16.994 9.517 1.00 97.81 165 ALA A CA 1
ATOM 1243 C C . ALA A 1 165 ? -2.812 17.855 9.183 1.00 97.81 165 ALA A C 1
ATOM 1245 O O . ALA A 1 165 ? -2.959 18.963 9.694 1.00 97.81 165 ALA A O 1
ATOM 1246 N N . SER A 1 166 ? -3.704 17.348 8.328 1.00 96.19 166 SER A N 1
ATOM 1247 C CA . SER A 1 166 ? -4.991 17.964 8.009 1.00 96.19 166 SER A CA 1
ATOM 1248 C C . SER A 1 166 ? -6.056 16.896 7.755 1.00 96.19 166 SER A C 1
ATOM 1250 O O . SER A 1 166 ? -5.775 15.824 7.215 1.00 96.19 166 SER A O 1
ATOM 1252 N N . GLY A 1 167 ? -7.301 17.195 8.127 1.00 96.38 167 GLY A N 1
ATOM 1253 C CA . GLY A 1 167 ? -8.418 16.258 8.021 1.00 96.38 167 GLY A CA 1
ATOM 1254 C C . GLY A 1 167 ? -8.361 15.134 9.062 1.00 96.38 167 GLY A C 1
ATOM 1255 O O . GLY A 1 167 ? -7.891 15.322 10.181 1.00 96.38 167 GLY A O 1
ATOM 1256 N N . LYS A 1 168 ? -8.913 13.971 8.707 1.00 98.56 168 LYS A N 1
ATOM 1257 C CA . LYS A 1 168 ? -8.927 12.746 9.520 1.00 98.56 168 LYS A CA 1
ATOM 1258 C C . LYS A 1 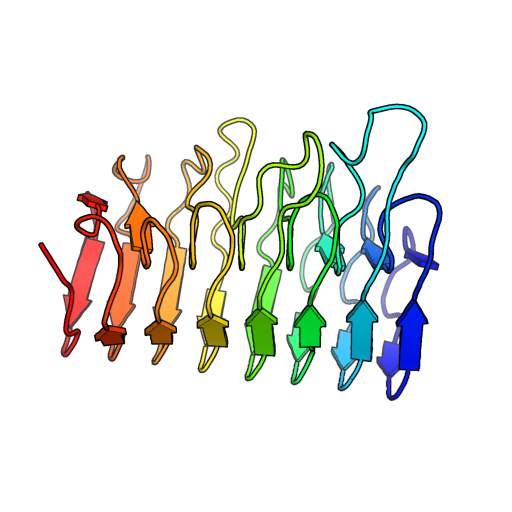168 ? -8.822 11.539 8.603 1.00 98.56 168 LYS A C 1
ATOM 1260 O O . LYS A 1 168 ? -9.381 11.576 7.503 1.00 98.56 168 LYS A O 1
ATOM 1265 N N . HIS A 1 169 ? -8.197 10.459 9.071 1.00 98.81 169 HIS A N 1
ATOM 1266 C CA . HIS A 1 169 ? -8.357 9.160 8.415 1.00 98.81 169 HIS A CA 1
ATOM 1267 C C . HIS A 1 169 ? -9.848 8.792 8.349 1.00 98.81 169 HIS A C 1
ATOM 1269 O O . HIS A 1 169 ? -10.641 9.211 9.196 1.00 98.81 169 HIS A O 1
ATOM 1275 N N . LYS A 1 170 ? -10.242 8.016 7.342 1.00 98.88 170 LYS A N 1
ATOM 1276 C CA . LYS A 1 170 ? -11.632 7.599 7.122 1.00 98.88 170 LYS A CA 1
ATOM 1277 C C . LYS A 1 170 ? -11.680 6.085 7.056 1.00 98.88 170 LYS A C 1
ATOM 1279 O O . LYS A 1 170 ? -11.344 5.513 6.023 1.00 98.88 170 LYS A O 1
ATOM 1284 N N . PHE A 1 171 ? -12.074 5.446 8.151 1.00 98.88 171 PHE A N 1
ATOM 1285 C CA . PHE A 1 171 ? -12.143 3.989 8.238 1.00 98.88 171 PHE A CA 1
ATOM 1286 C C . PHE A 1 171 ? -13.597 3.561 8.339 1.00 98.88 171 PHE A C 1
ATOM 1288 O O . PHE A 1 171 ? -14.293 3.928 9.285 1.00 98.88 171 PHE A O 1
ATOM 1295 N N . THR A 1 172 ? -14.062 2.813 7.343 1.00 98.94 172 THR A N 1
ATOM 1296 C CA . THR A 1 172 ? -15.440 2.320 7.273 1.00 98.94 172 THR A CA 1
ATOM 1297 C C . THR A 1 172 ? -15.444 0.815 7.051 1.00 98.94 172 THR A C 1
ATOM 1299 O O . THR A 1 172 ? -14.706 0.332 6.198 1.00 98.94 172 THR A O 1
ATOM 1302 N N . GLY A 1 173 ? -16.236 0.066 7.820 1.00 98.81 173 GLY A N 1
ATOM 1303 C CA . GLY A 1 173 ? -16.410 -1.380 7.618 1.00 98.81 173 GLY A CA 1
ATOM 1304 C C . GLY A 1 173 ? -15.153 -2.228 7.851 1.00 98.81 173 GLY A C 1
ATOM 1305 O O . GLY A 1 173 ? -15.103 -3.372 7.415 1.00 98.81 173 GLY A O 1
ATOM 1306 N N . CYS A 1 174 ? -14.108 -1.679 8.478 1.00 98.88 174 CYS A N 1
ATOM 1307 C CA . CYS A 1 174 ? -12.839 -2.387 8.644 1.00 98.88 174 CYS A CA 1
ATOM 1308 C C . CYS A 1 174 ? -12.925 -3.427 9.765 1.00 98.88 174 CYS A C 1
ATOM 1310 O O . CYS A 1 174 ? -13.465 -3.147 10.836 1.00 98.88 174 CYS A O 1
ATOM 1312 N N . ILE A 1 175 ? -12.354 -4.609 9.544 1.00 98.81 175 ILE A N 1
ATOM 1313 C CA . ILE A 1 175 ? -12.408 -5.732 10.484 1.00 98.81 175 ILE A CA 1
ATOM 1314 C C . ILE A 1 175 ? -10.991 -6.118 10.899 1.00 98.81 175 ILE A C 1
ATOM 1316 O O . ILE A 1 175 ? -10.145 -6.421 10.064 1.00 98.81 175 ILE A O 1
ATOM 1320 N N . SER A 1 176 ? -10.742 -6.140 12.203 1.00 98.81 176 SER A N 1
ATOM 1321 C CA . SER A 1 176 ? -9.526 -6.657 12.821 1.00 98.81 176 SER A CA 1
ATOM 1322 C C . SER A 1 176 ? -9.843 -7.950 13.554 1.00 98.81 176 SER A C 1
ATOM 1324 O O . SER A 1 176 ? -10.755 -7.995 14.380 1.00 98.81 176 SER A O 1
ATOM 1326 N N . SER A 1 177 ? -9.093 -9.009 13.262 1.00 98.44 177 SER A N 1
ATOM 1327 C CA . SER A 1 177 ? -9.235 -10.281 13.966 1.00 98.44 177 SER A CA 1
ATOM 1328 C C . SER A 1 177 ? -7.883 -10.924 14.261 1.00 98.44 177 SER A C 1
ATOM 1330 O O . SER A 1 177 ? -6.940 -10.844 13.472 1.00 98.44 177 SER A O 1
ATOM 1332 N N . SER A 1 178 ? -7.768 -11.550 15.432 1.00 97.88 178 SER A N 1
ATOM 1333 C CA . SER A 1 178 ? -6.608 -12.371 15.812 1.00 97.88 178 SER A CA 1
ATOM 1334 C C . SER A 1 178 ? -5.233 -11.698 15.647 1.00 97.88 178 SER A C 1
ATOM 1336 O O . SER A 1 178 ? -4.256 -12.398 15.399 1.00 97.88 178 SER A O 1
ATOM 1338 N N . GLY A 1 179 ? -5.138 -10.366 15.745 1.00 97.69 179 GLY A N 1
ATOM 1339 C CA . GLY A 1 179 ? -3.848 -9.671 15.777 1.00 97.69 179 GLY A CA 1
ATOM 1340 C C . GLY A 1 179 ? -3.090 -10.012 17.062 1.00 97.69 179 GLY A C 1
ATOM 1341 O O . GLY A 1 179 ? -3.713 -10.157 18.115 1.00 97.69 179 GLY A O 1
ATOM 1342 N N . ALA A 1 180 ? -1.765 -10.159 16.995 1.00 97.75 180 ALA A N 1
ATOM 1343 C CA . ALA A 1 180 ? -0.970 -10.482 18.188 1.00 97.75 180 ALA A CA 1
ATOM 1344 C C . ALA A 1 180 ? -0.951 -9.324 19.205 1.00 97.75 180 ALA A C 1
ATOM 1346 O O . ALA A 1 180 ? -0.875 -9.540 20.413 1.00 97.75 180 ALA A O 1
ATOM 1347 N N . SER A 1 181 ? -1.065 -8.097 18.703 1.00 98.12 181 SER A N 1
ATOM 1348 C CA . SER A 1 181 ? -1.088 -6.844 19.447 1.00 98.12 181 SER A CA 1
ATOM 1349 C C . SER A 1 181 ? -2.311 -6.005 19.068 1.00 98.12 181 SER A C 1
ATOM 1351 O O . SER A 1 181 ? -2.911 -6.180 18.006 1.00 98.12 181 SER A O 1
ATOM 1353 N N . LYS A 1 182 ? -2.667 -5.068 19.953 1.00 98.38 182 LYS A N 1
ATOM 1354 C CA . LYS A 1 182 ? -3.773 -4.121 19.757 1.00 98.38 182 LYS A CA 1
ATOM 1355 C C . LYS A 1 182 ? -3.524 -3.187 18.572 1.00 98.38 182 LYS A C 1
ATOM 1357 O O . LYS A 1 182 ? -2.408 -2.692 18.389 1.00 98.38 182 LYS A O 1
ATOM 1362 N N . ASP A 1 183 ? -4.591 -2.887 17.845 1.00 98.81 183 ASP A N 1
ATOM 1363 C CA . ASP A 1 183 ? -4.637 -1.861 16.811 1.00 98.81 183 ASP A CA 1
ATOM 1364 C C . ASP A 1 183 ? -4.311 -0.479 17.390 1.00 98.81 183 ASP A C 1
ATOM 1366 O O . ASP A 1 183 ? -4.605 -0.159 18.547 1.00 98.81 183 ASP A O 1
ATOM 1370 N N . LYS A 1 184 ? -3.705 0.371 16.561 1.00 98.56 184 LYS A N 1
ATOM 1371 C CA . LYS A 1 184 ? -3.436 1.778 16.872 1.00 98.56 184 LYS A CA 1
ATOM 1372 C C . LYS A 1 184 ? -4.207 2.630 15.887 1.00 98.56 184 LYS A C 1
ATOM 1374 O O . LYS A 1 184 ? -3.960 2.538 14.694 1.00 98.56 184 LYS A O 1
ATOM 1379 N N . ILE A 1 185 ? -5.147 3.429 16.380 1.00 98.50 185 ILE A N 1
ATOM 1380 C CA . ILE A 1 185 ? -6.015 4.263 15.547 1.00 98.50 185 ILE A CA 1
ATOM 1381 C C . ILE A 1 185 ? -6.087 5.652 16.173 1.00 98.50 185 ILE A C 1
ATOM 1383 O O . ILE A 1 185 ? -6.799 5.866 17.152 1.00 98.50 185 ILE A O 1
ATOM 1387 N N . VAL A 1 186 ? -5.342 6.597 15.612 1.00 98.44 186 VAL A N 1
ATOM 1388 C CA . VAL A 1 186 ? -5.307 7.995 16.052 1.00 98.44 186 VAL A CA 1
ATOM 1389 C C . VAL A 1 186 ? -5.750 8.890 14.899 1.00 98.44 186 VAL A C 1
ATOM 1391 O O . VAL A 1 186 ? -5.403 8.652 13.752 1.00 98.44 186 VAL A O 1
ATOM 1394 N N . GLY A 1 187 ? -6.558 9.917 15.182 1.00 97.81 187 GLY A N 1
ATOM 1395 C CA . GLY A 1 187 ? -6.970 10.893 14.163 1.00 97.81 187 GLY A CA 1
ATOM 1396 C C . GLY A 1 187 ? -7.898 10.347 13.068 1.00 97.81 187 GLY A C 1
ATOM 1397 O O . GLY A 1 187 ? -7.882 10.861 11.951 1.00 97.81 187 GLY A O 1
ATOM 1398 N N . ALA A 1 188 ? -8.708 9.325 13.364 1.00 98.44 188 ALA A N 1
ATOM 1399 C CA . ALA A 1 188 ? -9.634 8.711 12.410 1.00 98.44 188 ALA A CA 1
ATOM 1400 C C . ALA A 1 188 ? -11.108 9.011 12.727 1.00 98.44 188 ALA A C 1
ATOM 1402 O O . ALA A 1 188 ? -11.528 9.006 13.883 1.00 98.44 188 ALA A O 1
ATOM 1403 N N . THR A 1 189 ? -11.913 9.206 11.685 1.00 98.62 189 THR A N 1
ATOM 1404 C CA . THR A 1 189 ? -13.358 8.969 11.731 1.00 98.62 189 THR A CA 1
ATOM 1405 C C . THR A 1 189 ? -13.587 7.488 11.447 1.00 98.62 189 THR A C 1
ATOM 1407 O O . THR A 1 189 ? -13.217 6.998 10.379 1.00 98.62 189 THR A O 1
ATOM 1410 N N . VAL A 1 190 ? -14.180 6.784 12.411 1.00 98.50 190 VAL A N 1
ATOM 1411 C CA . VAL A 1 190 ? -14.422 5.338 12.357 1.00 98.50 190 VAL A CA 1
ATOM 1412 C C . VAL A 1 190 ? -15.923 5.080 12.249 1.00 98.50 190 VAL A C 1
ATOM 1414 O O . VAL A 1 190 ? -16.707 5.653 13.003 1.00 98.50 190 VAL A O 1
ATOM 1417 N N . THR A 1 191 ? -16.344 4.236 11.309 1.00 98.69 191 THR A N 1
ATOM 1418 C CA . THR A 1 191 ? -17.760 3.912 11.077 1.00 98.69 191 THR A CA 1
ATOM 1419 C C . THR A 1 191 ? -17.919 2.423 10.796 1.00 98.69 191 THR A C 1
ATOM 1421 O O . THR A 1 191 ? -17.349 1.907 9.843 1.00 98.69 191 THR A O 1
ATOM 1424 N N . ASN A 1 192 ? -18.704 1.716 11.612 1.00 98.44 192 ASN A N 1
ATOM 1425 C CA . ASN A 1 192 ? -18.957 0.276 11.458 1.00 98.44 192 ASN A CA 1
ATOM 1426 C C . ASN A 1 192 ? -17.678 -0.586 11.374 1.00 98.44 192 ASN A C 1
ATOM 1428 O O . ASN A 1 192 ? -17.657 -1.588 10.666 1.00 98.44 192 ASN A O 1
ATOM 1432 N N . CYS A 1 193 ? -16.602 -0.195 12.065 1.00 98.44 193 CYS A N 1
ATOM 1433 C CA . CYS A 1 193 ? -15.379 -0.995 12.147 1.00 98.44 193 CYS A CA 1
ATOM 1434 C C . CYS A 1 193 ? -15.348 -1.827 13.432 1.00 98.44 193 CYS A C 1
ATOM 1436 O O . CYS A 1 193 ? -15.836 -1.391 14.474 1.00 98.44 193 CYS A O 1
ATOM 1438 N N . SER A 1 194 ? -14.686 -2.978 13.371 1.00 98.12 194 SER A N 1
ATOM 1439 C CA . SER A 1 194 ? -14.358 -3.822 14.519 1.00 98.12 194 SER A CA 1
ATOM 1440 C C . SER A 1 194 ? -12.842 -3.841 14.701 1.00 98.12 194 SER A C 1
ATOM 1442 O O . SER A 1 194 ? -12.164 -4.683 14.118 1.00 98.12 194 SER A O 1
ATOM 1444 N N . PHE A 1 195 ? -12.302 -2.900 15.477 1.00 96.88 195 PHE A N 1
ATOM 1445 C CA . PHE A 1 195 ? -10.874 -2.854 15.815 1.00 96.88 195 PHE A CA 1
ATOM 1446 C C . PHE A 1 195 ? -10.592 -3.529 17.159 1.00 96.88 195 PHE A C 1
ATOM 1448 O O . PHE A 1 195 ? -11.402 -3.460 18.082 1.00 96.88 195 PHE A O 1
ATOM 1455 N N . TYR A 1 196 ? -9.414 -4.136 17.281 1.00 89.06 196 TYR A N 1
ATOM 1456 C CA . TYR A 1 196 ? -8.907 -4.711 18.522 1.00 89.06 196 TYR A CA 1
ATOM 1457 C C . TYR A 1 196 ? -8.113 -3.649 19.298 1.00 89.06 196 TYR A C 1
ATOM 1459 O O . TYR A 1 196 ? -6.894 -3.579 19.175 1.00 89.06 196 TYR A O 1
ATOM 1467 N N . GLN A 1 197 ? -8.798 -2.775 20.044 1.00 77.31 197 GLN A N 1
ATOM 1468 C CA . GLN A 1 197 ? -8.184 -1.640 20.764 1.00 77.31 197 GLN A CA 1
ATOM 1469 C C . GLN A 1 197 ? -7.758 -1.968 22.200 1.00 77.31 197 GLN A C 1
ATOM 1471 O O . GLN A 1 197 ? -8.376 -2.810 22.886 1.00 77.31 197 GLN A O 1
#

pLDDT: mean 98.42, std 1.74, range [77.31, 99.0]

Sequence (197 aa):
IHISGNYNRVQDCFITKCGDTGLQISNGGSNNTITRVTSTYNYDKKTNGENADGFAAKLGIGPGNVFTSCKAYNNSDDGFDFYDAKNAVKVYDSEASYNGVGDGNGNGFKVGGNYSADNHYLENCTATGNRSRGFDQNNNTGYITLLNCTGTKNNVNFYFPTAPASGKHKFTGCISSSGASKDKIVGATVTNCSFYQ